Protein AF-F0X3G8-F1 (afdb_monomer_lite)

Secondary structure (DSSP, 8-state):
-HHHHHHHHHHHHHHHHHHHHHHHHHHHHHHTTGGGSS-S------HHHHHHHHHHHHHHHHHHHHHHHHHHHHHHHHHHHHHHHHHHHHHHHHHHHHHHHHHHHHHHHS-SS--SPPPPHHHHHHHHHHHHHHHHHHHHHHHHHHHHHHHHHHHHHHHHHHHHHHHHHHHHHHHHHHHHHHHHHHSS-----GGGGGTS-GGG--GGGHHHHHHHHHHHHHHHHHHHHHHHHHHHHHHHHHHHHHHHHHHHHHHHHHHHS----TTSHHHHHHHHHHHHHHHHHHHHHHHHHHHHHHHHHHHHHHHHHHHHHHHHHHHHHHHS------SS----THHHHHHHHHHHHHHHHHHHHTTS--------------

Radius of gyration: 43.49 Å; chains: 1; bounding box: 84×81×138 Å

Organism: Cryptosporidium parvum (NCBI:txid5807)

Sequence (374 aa):
MVYLFVLAIALLYTNTNYIINNRISTQLSLLTIQLSSSSSRHDSIVLSELTLEQSYRSCLDDLQILKQSLAASIEEFEACKAVEAELESSYHRKSSVCRLLEEDYNKYCKSHNFKPPALEKDLCRTLLERIKECLEQKRKLGGNLNKKTRECQELKKEINARTEMYNKLDKKCSKIEQQLFNERSQAGIHVVDSESIMDKPTSSLCSADIPLLLEVITKTEIKLEVCMEQLTELSERLAEKTNEMYEISEQITTALGGAISKKGLLGKKKSKSAEIKSLESALKLLEEQKMGLKKFQLAKENECRNLQTKLDQAKERLQIAELQSTTSEGRTGRRGYFSRFTGFVSRTYRRLTSRLTSRFTRNNSRRRRRESRF

Structure (mmCIF, N/CA/C/O backbone):
data_AF-F0X3G8-F1
#
_entry.id   AF-F0X3G8-F1
#
loop_
_atom_site.group_PDB
_atom_site.id
_atom_site.type_symbol
_atom_site.label_atom_id
_atom_site.label_alt_id
_atom_site.label_comp_id
_atom_site.label_asym_id
_atom_site.label_entity_id
_atom_site.label_seq_id
_atom_site.pdbx_PDB_ins_code
_atom_site.Cartn_x
_atom_site.Cartn_y
_atom_site.Cartn_z
_atom_site.occupancy
_atom_site.B_iso_or_equiv
_atom_site.auth_seq_id
_atom_site.auth_comp_id
_atom_site.auth_asym_id
_atom_site.auth_atom_id
_atom_site.pdbx_PDB_model_num
ATOM 1 N N . MET A 1 1 ? -6.427 45.972 35.925 1.00 49.28 1 MET A N 1
ATOM 2 C CA . MET A 1 1 ? -6.359 44.767 36.785 1.00 49.28 1 MET A CA 1
ATOM 3 C C . MET A 1 1 ? -7.011 43.545 36.139 1.00 49.28 1 MET A C 1
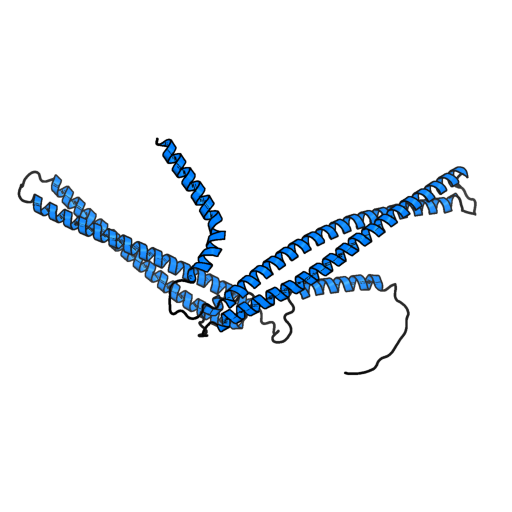ATOM 5 O O . MET A 1 1 ? -6.305 42.576 35.916 1.00 49.28 1 MET A O 1
ATOM 9 N N . VAL A 1 2 ? -8.292 43.584 35.747 1.00 51.62 2 VAL A N 1
ATOM 10 C CA . VAL A 1 2 ? -8.984 42.422 35.134 1.00 51.62 2 VAL A CA 1
ATOM 11 C C . VAL A 1 2 ? -8.376 41.997 33.785 1.00 51.62 2 VAL A C 1
ATOM 13 O O . VAL A 1 2 ? -8.145 40.815 33.558 1.00 51.62 2 VAL A O 1
ATOM 16 N N . TYR A 1 3 ? -8.000 42.953 32.930 1.00 45.34 3 TYR A N 1
ATOM 17 C CA . TYR A 1 3 ? -7.367 42.659 31.635 1.00 45.34 3 TYR A CA 1
ATOM 18 C C . TYR A 1 3 ? -5.980 42.001 31.743 1.00 45.34 3 TYR A C 1
ATOM 20 O O . TYR A 1 3 ? -5.620 41.210 30.879 1.00 45.34 3 TYR A O 1
ATOM 28 N N . LEU A 1 4 ? -5.229 42.254 32.821 1.00 49.22 4 LEU A N 1
ATOM 29 C CA . LEU A 1 4 ? -3.940 41.591 33.067 1.00 49.22 4 LEU A CA 1
ATOM 30 C C . LEU A 1 4 ? -4.127 40.126 33.484 1.00 49.22 4 LEU A C 1
ATOM 32 O O . LEU A 1 4 ? -3.339 39.274 33.089 1.00 49.22 4 LEU A O 1
ATOM 36 N N . PHE A 1 5 ? -5.204 39.820 34.214 1.00 47.47 5 PHE A N 1
ATOM 37 C CA . PHE A 1 5 ? -5.556 38.446 34.576 1.00 47.47 5 PHE A CA 1
ATOM 38 C C . PHE A 1 5 ? -6.013 37.629 33.366 1.00 47.47 5 PHE A C 1
ATOM 40 O O . PHE A 1 5 ? -5.601 36.484 33.215 1.00 47.47 5 PHE A O 1
ATOM 47 N N . VAL A 1 6 ? -6.797 38.221 32.461 1.00 55.25 6 VAL A N 1
ATOM 48 C CA . VAL A 1 6 ? -7.222 37.540 31.227 1.00 55.25 6 VAL A CA 1
ATOM 49 C C . VAL A 1 6 ? -6.028 37.283 30.302 1.00 55.25 6 VAL A C 1
ATOM 51 O O . VAL A 1 6 ? -5.920 36.195 29.741 1.00 55.25 6 VAL A O 1
ATOM 54 N N . LEU A 1 7 ? -5.086 38.229 30.205 1.00 56.03 7 LEU A N 1
ATOM 55 C CA . LEU A 1 7 ? -3.863 38.041 29.421 1.00 56.03 7 LEU A CA 1
ATOM 56 C C . LEU A 1 7 ? -2.953 36.955 30.022 1.00 56.03 7 LEU A C 1
ATOM 58 O O . LEU A 1 7 ? -2.399 36.146 29.283 1.00 56.03 7 LEU A O 1
ATOM 62 N N . ALA A 1 8 ? -2.840 36.889 31.353 1.00 49.75 8 ALA A N 1
ATOM 63 C CA . ALA A 1 8 ? -2.085 35.845 32.046 1.00 49.75 8 ALA A CA 1
ATOM 64 C C . ALA A 1 8 ? -2.717 34.455 31.862 1.00 49.75 8 ALA A C 1
ATOM 66 O O . ALA A 1 8 ? -2.001 33.485 31.629 1.00 49.75 8 ALA A O 1
ATOM 67 N N . ILE A 1 9 ? -4.050 34.359 31.893 1.00 59.34 9 ILE A N 1
ATOM 68 C CA . ILE A 1 9 ? -4.781 33.107 31.650 1.00 59.34 9 ILE A CA 1
ATOM 69 C C . ILE A 1 9 ? -4.644 32.674 30.183 1.00 59.34 9 ILE A C 1
ATOM 71 O O . ILE A 1 9 ? -4.410 31.497 29.924 1.00 59.34 9 ILE A O 1
ATOM 75 N N . ALA A 1 10 ? -4.706 33.603 29.224 1.00 54.41 10 ALA A N 1
ATOM 76 C CA . ALA A 1 10 ? -4.500 33.308 27.804 1.00 54.41 10 ALA A CA 1
ATOM 77 C C . ALA A 1 10 ? -3.046 32.894 27.489 1.00 54.41 10 ALA A C 1
ATOM 79 O O . ALA A 1 10 ? -2.819 31.968 26.707 1.00 54.41 10 ALA A O 1
ATOM 80 N N . LEU A 1 11 ? -2.054 33.518 28.133 1.00 48.97 11 LEU A N 1
ATOM 81 C CA . LEU A 1 11 ? -0.642 33.125 28.030 1.00 48.97 11 LEU A CA 1
ATOM 82 C C . LEU A 1 11 ? -0.356 31.784 28.720 1.00 48.97 11 LEU A C 1
ATOM 84 O O . LEU A 1 11 ? 0.482 31.025 28.238 1.00 48.97 11 LEU A O 1
ATOM 88 N N . LEU A 1 12 ? -1.073 31.455 29.799 1.00 50.25 12 LEU A N 1
ATOM 89 C CA . LEU A 1 12 ? -1.026 30.134 30.430 1.00 50.25 12 LEU A CA 1
ATOM 90 C C . LEU A 1 12 ? -1.674 29.066 29.544 1.00 50.25 12 LEU A C 1
ATOM 92 O O . LEU A 1 12 ? -1.094 27.998 29.409 1.00 50.25 12 LEU A O 1
ATOM 96 N N . TYR A 1 13 ? -2.804 29.354 28.889 1.00 50.22 13 TYR A N 1
ATOM 97 C CA . TYR A 1 13 ? -3.494 28.401 28.006 1.00 50.22 13 TYR A CA 1
ATOM 98 C C . TYR A 1 13 ? -2.750 28.140 26.689 1.00 50.22 13 TYR A C 1
ATOM 100 O O . TYR A 1 13 ? -2.755 27.026 26.166 1.00 50.22 13 TYR A O 1
ATOM 108 N N . THR A 1 14 ? -2.083 29.158 26.143 1.00 53.22 14 THR A N 1
ATOM 109 C CA . THR A 1 14 ? -1.260 28.998 24.936 1.00 53.22 14 THR A CA 1
ATOM 110 C C . THR A 1 14 ? 0.064 28.302 25.250 1.00 53.22 14 THR A C 1
ATOM 112 O O . THR A 1 14 ? 0.473 27.437 24.478 1.00 53.22 14 THR A O 1
ATOM 115 N N . ASN A 1 15 ? 0.677 28.555 26.416 1.00 44.97 15 ASN A N 1
ATOM 116 C CA . ASN A 1 15 ? 1.828 27.772 26.875 1.00 44.97 15 ASN A CA 1
ATOM 117 C C . ASN A 1 15 ? 1.461 26.338 27.253 1.00 44.97 15 ASN A C 1
ATOM 119 O O . ASN A 1 15 ? 2.229 25.442 26.932 1.00 44.97 15 ASN A O 1
ATOM 123 N N . THR A 1 16 ? 0.316 26.068 27.886 1.00 51.31 16 THR A N 1
ATOM 124 C CA . THR A 1 16 ? -0.075 24.683 28.182 1.00 51.31 16 THR A CA 1
ATOM 125 C C . THR A 1 16 ? -0.391 23.916 26.908 1.00 51.31 16 THR A C 1
ATOM 127 O O . THR A 1 16 ? 0.081 22.797 26.792 1.00 51.31 16 THR A O 1
ATOM 130 N N . ASN A 1 17 ? -1.046 24.501 25.901 1.00 45.12 17 ASN A N 1
ATOM 131 C CA . ASN A 1 17 ? -1.233 23.817 24.613 1.00 45.12 17 ASN A CA 1
ATOM 132 C C . ASN A 1 17 ? 0.074 23.642 23.819 1.00 45.12 17 ASN A C 1
ATOM 134 O O . ASN A 1 17 ? 0.256 22.608 23.179 1.00 45.12 17 ASN A O 1
ATOM 138 N N . TYR A 1 18 ? 1.014 24.592 23.891 1.00 44.28 18 TYR A N 1
ATOM 139 C CA . TYR A 1 18 ? 2.332 24.456 23.257 1.00 44.28 18 TYR A CA 1
ATOM 140 C C . TYR A 1 18 ? 3.221 23.426 23.980 1.00 44.28 18 TYR A C 1
ATOM 142 O O . TYR A 1 18 ? 3.906 22.629 23.340 1.00 44.28 18 TYR A O 1
ATOM 150 N N . ILE A 1 19 ? 3.162 23.381 25.315 1.00 44.44 19 ILE A N 1
ATOM 151 C CA . ILE A 1 19 ? 3.895 22.424 26.152 1.00 44.44 19 ILE A CA 1
ATOM 152 C C . ILE A 1 19 ? 3.253 21.033 26.089 1.00 44.44 19 ILE A C 1
ATOM 154 O O . ILE A 1 19 ? 3.995 20.065 26.045 1.00 44.44 19 ILE A O 1
ATOM 158 N N . ILE A 1 20 ? 1.925 20.895 26.030 1.00 45.94 20 ILE A N 1
ATOM 159 C CA . ILE A 1 20 ? 1.230 19.598 25.922 1.00 45.94 20 ILE A CA 1
ATOM 160 C C . ILE A 1 20 ? 1.458 18.979 24.534 1.00 45.94 20 ILE A C 1
ATOM 162 O O . ILE A 1 20 ? 1.808 17.804 24.460 1.00 45.94 20 ILE A O 1
ATOM 166 N N . ASN A 1 21 ? 1.389 19.758 23.446 1.00 42.00 21 ASN A N 1
ATOM 167 C CA . ASN A 1 21 ? 1.622 19.220 22.098 1.00 42.00 21 ASN A CA 1
ATOM 168 C C . ASN A 1 21 ? 3.094 18.868 21.813 1.00 42.00 21 ASN A C 1
ATOM 170 O O . ASN A 1 21 ? 3.342 17.912 21.083 1.00 42.00 21 ASN A O 1
ATOM 174 N N . ASN A 1 22 ? 4.071 19.559 22.420 1.00 41.22 22 ASN A N 1
ATOM 175 C CA . ASN A 1 22 ? 5.496 19.205 22.285 1.00 41.22 22 ASN A CA 1
ATOM 176 C C . ASN A 1 22 ? 6.035 18.282 23.399 1.00 41.22 22 ASN A C 1
ATOM 178 O O . ASN A 1 22 ? 7.089 17.669 23.215 1.00 41.22 22 ASN A O 1
ATOM 182 N N . ARG A 1 23 ? 5.346 18.122 24.543 1.00 37.25 23 ARG A N 1
ATOM 183 C CA . ARG A 1 23 ? 5.729 17.125 25.565 1.00 37.25 23 ARG A CA 1
ATOM 184 C C . ARG A 1 23 ? 5.261 15.721 25.253 1.00 37.25 23 ARG A C 1
ATOM 186 O O . ARG A 1 23 ? 5.888 14.806 25.764 1.00 37.25 23 ARG A O 1
ATOM 193 N N . ILE A 1 24 ? 4.250 15.498 24.417 1.00 42.12 24 ILE A N 1
ATOM 194 C CA . ILE A 1 24 ? 3.861 14.118 24.082 1.00 42.12 24 ILE A CA 1
ATOM 195 C C . ILE A 1 24 ? 5.022 13.371 23.394 1.00 42.12 24 ILE A C 1
ATOM 197 O O . ILE A 1 24 ? 5.215 12.191 23.666 1.00 42.12 24 ILE A O 1
ATOM 201 N N . SER A 1 25 ? 5.891 14.050 22.631 1.00 40.38 25 SER A N 1
ATOM 202 C CA . SER A 1 25 ? 7.077 13.407 22.033 1.00 40.38 25 SER A CA 1
ATOM 203 C C . SER A 1 25 ? 8.251 13.208 23.006 1.00 40.38 25 SER A C 1
ATOM 205 O O . SER A 1 25 ? 9.035 12.280 22.827 1.00 40.38 25 SER A O 1
ATOM 207 N N . THR A 1 26 ? 8.370 14.026 24.060 1.00 38.28 26 THR A N 1
ATOM 208 C CA . THR A 1 26 ? 9.503 13.990 25.014 1.00 38.28 26 THR A CA 1
ATOM 209 C C . THR A 1 26 ? 9.160 13.390 26.385 1.00 38.28 26 THR A C 1
ATOM 211 O O . THR A 1 26 ? 10.053 13.011 27.136 1.00 38.28 26 THR A O 1
ATOM 214 N N . GLN A 1 27 ? 7.879 13.237 26.728 1.00 38.38 27 GLN A N 1
ATOM 215 C CA . GLN A 1 27 ? 7.425 12.458 27.884 1.00 38.38 27 GLN A CA 1
ATOM 216 C C . GLN A 1 27 ? 7.253 10.980 27.546 1.00 38.38 27 GLN A C 1
ATOM 218 O O . GLN A 1 27 ? 7.448 10.167 28.440 1.00 38.38 27 GLN A O 1
ATOM 223 N N . LEU A 1 28 ? 7.003 10.604 26.286 1.00 40.50 28 LEU A N 1
ATOM 224 C CA . LEU A 1 28 ? 7.095 9.199 25.867 1.00 40.50 28 LEU A CA 1
ATOM 225 C C . LEU A 1 28 ? 8.518 8.647 26.067 1.00 40.50 28 LEU A C 1
ATOM 227 O O . LEU A 1 28 ? 8.675 7.493 26.447 1.00 40.50 28 LEU A O 1
ATOM 231 N N . SER A 1 29 ? 9.561 9.474 25.941 1.00 38.91 29 SER A N 1
ATOM 232 C CA . SER A 1 29 ? 10.938 9.058 26.242 1.00 38.91 29 SER A CA 1
ATOM 233 C C . SER A 1 29 ? 11.287 9.052 27.740 1.00 38.91 29 SER A C 1
ATOM 235 O O . SER A 1 29 ? 12.165 8.293 28.140 1.00 38.91 29 SER A O 1
ATOM 237 N N . LEU A 1 30 ? 10.587 9.812 28.595 1.00 34.84 30 LEU A N 1
ATOM 238 C CA . LEU A 1 30 ? 10.850 9.862 30.047 1.00 34.84 30 LEU A CA 1
ATOM 239 C C . LEU A 1 30 ? 9.955 8.936 30.892 1.00 34.84 30 LEU A C 1
ATOM 241 O O . LEU A 1 30 ? 10.433 8.383 31.883 1.00 34.84 30 LEU A O 1
ATOM 245 N N . LEU A 1 31 ? 8.706 8.677 30.484 1.00 36.50 31 LEU A N 1
ATOM 246 C CA . LEU A 1 31 ? 7.843 7.657 31.109 1.00 36.50 31 LEU A CA 1
ATOM 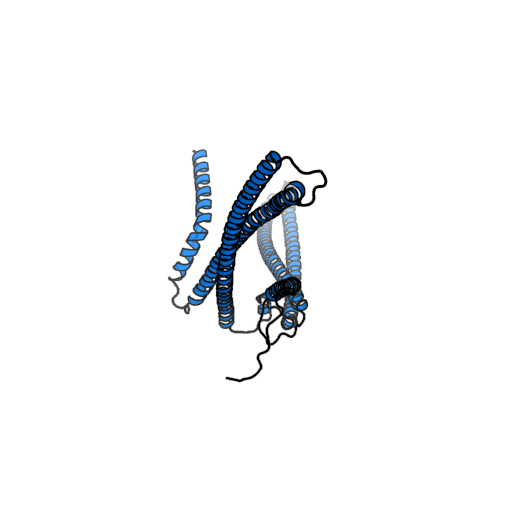247 C C . LEU A 1 31 ? 8.371 6.232 30.887 1.00 36.50 31 LEU A C 1
ATOM 249 O O . LEU A 1 31 ? 8.067 5.343 31.675 1.00 36.50 31 LEU A O 1
ATOM 253 N N . THR A 1 32 ? 9.233 6.036 29.887 1.00 42.59 32 THR A N 1
ATOM 254 C CA . THR A 1 32 ? 9.925 4.759 29.657 1.00 42.59 32 THR A CA 1
ATOM 255 C C . THR A 1 32 ? 11.111 4.546 30.619 1.00 42.59 32 THR A C 1
ATOM 257 O O . THR A 1 32 ? 11.580 3.424 30.763 1.00 42.59 32 THR A O 1
ATOM 260 N N . ILE A 1 33 ? 11.582 5.580 31.335 1.00 37.28 33 ILE A N 1
ATOM 261 C CA . ILE A 1 33 ? 12.740 5.476 32.251 1.00 37.28 33 ILE A CA 1
ATOM 262 C C . ILE A 1 33 ? 12.312 5.389 33.732 1.00 37.28 33 ILE A C 1
ATOM 264 O O . ILE A 1 33 ? 13.008 4.771 34.541 1.00 37.28 33 ILE A O 1
ATOM 268 N N . GLN A 1 34 ? 11.146 5.925 34.117 1.00 34.22 34 GLN A N 1
ATOM 269 C CA . GLN A 1 34 ? 10.707 5.949 35.527 1.00 34.22 34 GLN A CA 1
ATOM 270 C C . GLN A 1 34 ? 10.000 4.681 36.042 1.00 34.22 34 GLN A C 1
ATOM 272 O O . GLN A 1 34 ? 9.738 4.588 37.238 1.00 34.22 34 GLN A O 1
ATOM 277 N N . LEU A 1 35 ? 9.792 3.655 35.210 1.00 37.00 35 LEU A N 1
ATOM 278 C CA . LEU A 1 35 ? 9.372 2.324 35.688 1.00 37.00 35 LEU A CA 1
ATOM 279 C C . LEU A 1 35 ? 10.491 1.556 36.428 1.00 37.00 35 LEU A C 1
ATOM 281 O O . LEU A 1 35 ? 10.266 0.458 36.926 1.00 37.00 35 LEU A O 1
ATOM 285 N N . SER A 1 36 ? 11.682 2.149 36.563 1.00 33.09 36 SER A N 1
ATOM 286 C CA . SER A 1 36 ? 12.860 1.523 37.180 1.00 33.09 36 SER A CA 1
ATOM 287 C C . SER A 1 36 ? 12.960 1.670 38.705 1.00 33.09 36 SER A C 1
ATOM 289 O O . SER A 1 36 ? 13.910 1.162 39.295 1.00 33.09 36 SER A O 1
ATOM 291 N N . SER A 1 37 ? 12.051 2.378 39.380 1.00 34.94 37 SER A N 1
ATOM 292 C CA . SER A 1 37 ? 12.220 2.647 40.816 1.00 34.94 37 SER A CA 1
ATOM 293 C C . SER A 1 37 ? 10.909 2.613 41.589 1.00 34.94 37 SER A C 1
ATOM 295 O O . SER A 1 37 ? 10.383 3.660 41.956 1.00 34.94 37 SER A O 1
ATOM 297 N N . SER A 1 38 ? 10.378 1.411 41.825 1.00 34.75 38 SER A N 1
ATOM 298 C CA . SER A 1 38 ? 9.766 0.972 43.099 1.00 34.75 38 SER A CA 1
ATOM 299 C C . SER A 1 38 ? 8.814 -0.211 42.891 1.00 34.75 38 SER A C 1
ATOM 301 O O . SER A 1 38 ? 7.601 -0.067 42.899 1.00 34.75 38 SER A O 1
ATOM 303 N N . SER A 1 39 ? 9.362 -1.415 42.749 1.00 31.83 39 SER A N 1
ATOM 304 C CA . SER A 1 39 ? 8.716 -2.619 43.282 1.00 31.83 39 SER A CA 1
ATOM 305 C C . SER A 1 39 ? 9.740 -3.743 43.288 1.00 31.83 39 SER A C 1
ATOM 307 O O . SER A 1 39 ? 10.125 -4.279 42.249 1.00 31.83 39 SER A O 1
ATOM 309 N N . SER A 1 40 ? 10.246 -4.061 44.474 1.00 41.78 40 SER A N 1
ATOM 310 C CA . SER A 1 40 ? 10.935 -5.318 44.707 1.00 41.78 40 SER A CA 1
ATOM 311 C C . SER A 1 40 ? 9.910 -6.435 44.509 1.00 41.78 40 SER A C 1
ATOM 313 O O . SER A 1 40 ? 8.943 -6.514 45.260 1.00 41.78 40 SER A O 1
ATOM 315 N N . ARG A 1 41 ? 10.160 -7.304 43.519 1.00 40.19 41 ARG A N 1
ATOM 316 C CA . ARG A 1 41 ? 9.307 -8.411 43.030 1.00 40.19 41 ARG A CA 1
ATOM 317 C C . ARG A 1 41 ? 8.412 -8.051 41.841 1.00 40.19 41 ARG A C 1
ATOM 319 O O . ARG A 1 41 ? 7.195 -8.122 41.924 1.00 40.19 41 ARG A O 1
ATOM 326 N N . HIS A 1 42 ? 9.035 -7.791 40.699 1.00 36.31 42 HIS A N 1
ATOM 327 C CA . HIS A 1 42 ? 8.492 -8.262 39.430 1.00 36.31 42 HIS A CA 1
ATOM 328 C C . HIS A 1 42 ? 9.620 -8.915 38.642 1.00 36.31 42 HIS A C 1
ATOM 330 O O . HIS A 1 42 ? 10.715 -8.358 38.540 1.00 36.31 42 HIS A O 1
ATOM 336 N N . ASP A 1 43 ? 9.349 -10.125 38.158 1.00 33.78 43 ASP A N 1
ATOM 337 C CA . ASP A 1 43 ? 10.165 -10.811 37.170 1.00 33.78 43 ASP A CA 1
ATOM 338 C C . ASP A 1 43 ? 10.485 -9.857 36.019 1.00 33.78 43 ASP A C 1
ATOM 340 O O . ASP A 1 43 ? 9.669 -9.013 35.643 1.00 33.78 43 ASP A O 1
ATOM 344 N N . SER A 1 44 ? 11.709 -9.967 35.513 1.00 33.78 44 SER A N 1
ATOM 345 C CA . SER A 1 44 ? 12.258 -9.188 34.409 1.00 33.78 44 SER A CA 1
ATOM 346 C C . SER A 1 44 ? 11.202 -8.843 33.355 1.00 33.78 44 SER A C 1
ATOM 348 O O . SER A 1 44 ? 10.771 -9.715 32.601 1.00 33.78 44 SER A O 1
ATOM 350 N N . ILE A 1 45 ? 10.826 -7.565 33.258 1.00 40.62 45 ILE A N 1
ATOM 351 C CA . ILE A 1 45 ? 10.189 -7.046 32.048 1.00 40.62 45 ILE A CA 1
ATOM 352 C C . ILE A 1 45 ? 11.173 -7.345 30.914 1.00 40.62 45 ILE A C 1
ATOM 354 O O . ILE A 1 45 ? 12.314 -6.876 30.932 1.00 40.62 45 ILE A O 1
ATOM 358 N N . VAL A 1 46 ? 10.760 -8.201 29.984 1.00 44.84 46 VAL A N 1
ATOM 359 C CA . VAL A 1 46 ? 11.582 -8.709 28.885 1.00 44.84 46 VAL A CA 1
ATOM 360 C C . VAL A 1 46 ? 11.877 -7.551 27.924 1.00 44.84 46 VAL A C 1
ATOM 362 O O . VAL A 1 46 ? 11.151 -7.280 26.975 1.00 44.84 46 VAL A O 1
ATOM 365 N N . LEU A 1 47 ? 12.964 -6.823 28.193 1.00 42.94 47 LEU A N 1
ATOM 366 C CA . LEU A 1 47 ? 13.445 -5.688 27.393 1.00 42.94 47 LEU A CA 1
ATOM 367 C C . LEU A 1 47 ? 13.756 -6.069 25.933 1.00 42.94 47 LEU A C 1
ATOM 369 O O . LEU A 1 47 ? 13.848 -5.183 25.086 1.00 42.94 47 LEU A O 1
ATOM 373 N N . SER A 1 48 ? 13.906 -7.360 25.612 1.00 48.53 48 SER A N 1
ATOM 374 C CA . SER A 1 48 ? 14.185 -7.812 24.246 1.00 48.53 48 SER A CA 1
ATOM 375 C C . SER A 1 48 ? 13.011 -7.577 23.289 1.00 48.53 48 SER A C 1
ATOM 377 O O . SER A 1 48 ? 13.254 -7.172 22.153 1.00 48.53 48 SER A O 1
ATOM 379 N N . GLU A 1 49 ? 11.757 -7.699 23.735 1.00 51.38 49 GLU A N 1
ATOM 380 C CA . GLU A 1 49 ? 10.577 -7.487 22.874 1.00 51.38 49 GLU A CA 1
ATOM 381 C C . GLU A 1 49 ? 10.456 -6.017 22.425 1.00 51.38 49 GLU A C 1
ATOM 383 O O . GLU A 1 49 ? 10.220 -5.725 21.250 1.00 51.38 49 GLU A O 1
ATOM 388 N N . LEU A 1 50 ? 10.752 -5.073 23.329 1.00 52.38 50 LEU A N 1
ATOM 389 C CA . LEU A 1 50 ? 10.805 -3.634 23.033 1.00 52.38 50 LEU A CA 1
ATOM 390 C C . LEU A 1 50 ? 11.874 -3.293 21.984 1.00 52.38 50 LEU A C 1
ATOM 392 O O . LEU A 1 50 ? 11.651 -2.430 21.132 1.00 52.38 50 LEU A O 1
ATOM 396 N N . THR A 1 51 ? 13.022 -3.979 22.004 1.00 70.31 51 THR A N 1
ATOM 397 C CA . THR A 1 51 ? 14.080 -3.759 21.002 1.00 70.31 51 THR A CA 1
ATOM 398 C C . THR A 1 51 ? 13.703 -4.300 19.624 1.00 70.31 51 THR A C 1
ATOM 400 O O . THR A 1 51 ? 14.036 -3.684 18.607 1.00 70.31 51 THR A O 1
ATOM 403 N N . LEU A 1 52 ? 12.956 -5.407 19.564 1.00 73.38 52 LEU A N 1
ATOM 404 C CA . LEU A 1 52 ? 12.542 -6.021 18.306 1.00 73.38 52 LEU A CA 1
ATOM 405 C C . LEU A 1 52 ? 11.432 -5.206 17.627 1.00 73.38 52 LEU A C 1
ATOM 407 O O . LEU A 1 52 ? 11.511 -4.945 16.425 1.00 73.38 52 LEU A O 1
ATOM 411 N N . GLU A 1 53 ? 10.466 -4.690 18.392 1.00 74.94 53 GLU A N 1
ATOM 412 C CA . GLU A 1 53 ? 9.438 -3.771 17.883 1.00 74.94 53 GLU A CA 1
ATOM 413 C C . GLU A 1 53 ? 10.028 -2.454 17.368 1.00 74.94 53 GLU A C 1
ATOM 415 O O . GLU A 1 53 ? 9.641 -1.970 16.301 1.00 74.94 53 GLU A O 1
ATOM 420 N N . GLN A 1 54 ? 11.000 -1.885 18.087 1.00 76.88 54 GLN A N 1
ATOM 421 C CA . GLN A 1 54 ? 11.736 -0.705 17.625 1.00 76.88 54 GLN A CA 1
ATOM 422 C C . GLN A 1 54 ? 12.511 -0.994 16.334 1.00 76.88 54 GLN A C 1
ATOM 424 O O . GLN A 1 54 ? 12.486 -0.182 15.407 1.00 76.88 54 GLN A O 1
ATOM 429 N N . SER A 1 55 ? 13.141 -2.169 16.231 1.00 78.88 55 SER A N 1
ATOM 430 C CA . SER A 1 55 ? 13.846 -2.583 15.014 1.00 78.88 55 SER A CA 1
ATOM 431 C C . SER A 1 55 ? 12.903 -2.749 13.817 1.00 78.88 55 SER A C 1
ATOM 433 O O . SER A 1 55 ? 13.265 -2.388 12.696 1.00 78.88 55 SER A O 1
ATOM 435 N N . TYR A 1 56 ? 11.675 -3.226 14.048 1.00 84.94 56 TYR A N 1
ATOM 436 C CA . TYR A 1 56 ? 10.655 -3.340 13.011 1.00 84.94 56 TYR A CA 1
ATOM 437 C C . TYR A 1 56 ? 10.194 -1.966 12.523 1.00 84.94 56 TYR A C 1
ATOM 439 O O . TYR A 1 56 ? 10.173 -1.731 11.317 1.00 84.94 56 TYR A O 1
ATOM 447 N N . ARG A 1 57 ? 9.909 -1.034 13.443 1.00 78.50 57 ARG A N 1
ATOM 448 C CA . ARG A 1 57 ? 9.535 0.349 13.095 1.00 78.50 57 ARG A CA 1
ATOM 449 C C . ARG A 1 57 ? 10.624 1.043 12.278 1.00 78.50 57 ARG A C 1
ATOM 451 O O . ARG A 1 57 ? 10.334 1.534 11.195 1.00 78.50 57 ARG A O 1
ATOM 458 N N . SER A 1 58 ? 11.879 0.972 12.725 1.00 83.12 58 SER A N 1
ATOM 459 C CA . SER A 1 58 ? 13.015 1.525 11.976 1.00 83.12 58 SER A CA 1
ATOM 460 C C . SER A 1 58 ? 13.164 0.889 10.590 1.00 83.12 58 SER A C 1
ATOM 462 O O . SER A 1 58 ? 13.480 1.582 9.630 1.00 83.12 58 SER A O 1
ATOM 464 N N . CYS A 1 59 ? 12.905 -0.416 10.462 1.00 86.31 59 CYS A N 1
ATOM 465 C CA . CYS A 1 59 ? 12.942 -1.097 9.170 1.00 86.31 59 CYS A CA 1
ATOM 466 C C . CYS A 1 59 ? 11.845 -0.589 8.222 1.00 86.31 59 CYS A C 1
ATOM 468 O O . CYS A 1 59 ? 12.100 -0.400 7.034 1.00 86.31 59 CYS A O 1
ATOM 470 N N . LEU A 1 60 ? 10.633 -0.347 8.733 1.00 84.81 60 LEU A N 1
ATOM 471 C CA . LEU A 1 60 ? 9.537 0.225 7.947 1.00 84.81 60 LEU A CA 1
ATOM 472 C C . LEU A 1 60 ? 9.834 1.663 7.505 1.00 84.81 60 LEU A C 1
ATOM 474 O O . LEU A 1 60 ? 9.532 2.012 6.363 1.00 84.81 60 LEU A O 1
ATOM 478 N N . ASP A 1 61 ? 10.464 2.466 8.364 1.00 85.31 61 ASP A N 1
ATOM 479 C CA . ASP A 1 61 ? 10.883 3.829 8.027 1.00 85.31 61 ASP A CA 1
ATOM 480 C C . ASP A 1 61 ? 11.924 3.825 6.897 1.00 85.31 61 ASP A C 1
ATOM 482 O O . ASP A 1 61 ? 11.751 4.511 5.886 1.00 85.31 61 ASP A O 1
ATOM 486 N N . ASP A 1 62 ? 12.953 2.977 7.002 1.00 83.69 62 ASP A N 1
ATOM 487 C CA . ASP A 1 62 ? 13.956 2.796 5.945 1.00 83.69 62 ASP A CA 1
ATOM 488 C C . ASP A 1 62 ? 13.309 2.347 4.625 1.00 83.69 62 ASP A C 1
ATOM 490 O O . ASP A 1 62 ? 13.649 2.842 3.547 1.00 83.69 62 ASP A O 1
ATOM 494 N N . LEU A 1 63 ? 12.345 1.425 4.693 1.00 86.88 63 LEU A N 1
ATOM 495 C CA . LEU A 1 63 ? 11.615 0.920 3.531 1.00 86.88 63 LEU A CA 1
ATOM 496 C C . LEU A 1 63 ? 10.791 2.022 2.861 1.00 86.88 63 LEU A C 1
ATOM 498 O O . LEU A 1 63 ? 10.758 2.113 1.631 1.00 86.88 63 LEU A O 1
ATOM 502 N N . GLN A 1 64 ? 10.167 2.886 3.659 1.00 85.50 64 GLN A N 1
ATOM 503 C CA . GLN A 1 64 ? 9.389 4.018 3.174 1.00 85.50 64 GLN A CA 1
ATOM 504 C C . GLN A 1 64 ? 10.276 5.079 2.507 1.00 85.50 64 GLN A C 1
ATOM 506 O O . GLN A 1 64 ? 9.935 5.560 1.423 1.00 85.50 64 GLN A O 1
ATOM 511 N N . ILE A 1 65 ? 11.435 5.400 3.090 1.00 87.06 65 ILE A N 1
ATOM 512 C CA . ILE A 1 65 ? 12.422 6.311 2.484 1.00 87.06 65 ILE A CA 1
ATOM 513 C C . ILE A 1 65 ? 12.891 5.755 1.136 1.00 87.06 65 ILE A C 1
ATOM 515 O O . ILE A 1 65 ? 12.926 6.462 0.126 1.00 87.06 65 ILE A O 1
ATOM 519 N N . LEU A 1 66 ? 13.207 4.461 1.090 1.00 88.38 66 LEU A N 1
ATOM 520 C CA . LEU A 1 66 ? 13.703 3.807 -0.117 1.00 88.38 66 LEU A CA 1
ATOM 521 C C . LEU A 1 66 ? 12.618 3.725 -1.203 1.00 88.38 66 LEU A C 1
ATOM 523 O O . LEU A 1 66 ? 12.919 3.880 -2.387 1.00 88.38 66 LEU A O 1
ATOM 527 N N . LYS A 1 67 ? 11.346 3.580 -0.811 1.00 86.19 67 LYS A N 1
ATOM 528 C CA . LYS A 1 67 ? 10.186 3.668 -1.710 1.00 86.19 67 LYS A CA 1
ATOM 529 C C . LYS A 1 67 ? 10.050 5.054 -2.342 1.00 86.19 67 LYS A C 1
ATOM 531 O O . LYS A 1 67 ? 9.876 5.144 -3.555 1.00 86.19 67 LYS A O 1
ATOM 536 N N . GLN A 1 68 ? 10.146 6.119 -1.545 1.00 88.31 68 GLN A N 1
ATOM 537 C CA . GLN A 1 68 ? 10.090 7.500 -2.043 1.00 88.31 68 GLN A CA 1
ATOM 538 C C . GLN A 1 68 ? 11.262 7.798 -2.986 1.00 88.31 68 GLN A C 1
ATOM 540 O O . GLN A 1 68 ? 11.072 8.326 -4.079 1.00 88.31 68 GLN A O 1
ATOM 545 N N . SER A 1 69 ? 12.467 7.381 -2.600 1.00 88.88 69 SER A N 1
ATOM 546 C CA . SER A 1 69 ? 13.679 7.521 -3.407 1.00 88.88 69 SER A CA 1
ATOM 547 C C . SER A 1 69 ? 13.601 6.763 -4.741 1.00 88.88 69 SER A C 1
ATOM 549 O O . SER A 1 69 ? 14.081 7.254 -5.763 1.00 88.88 69 SER A O 1
ATOM 551 N N . LEU A 1 70 ? 12.996 5.570 -4.757 1.00 90.19 70 LEU A N 1
ATOM 552 C CA . LEU A 1 70 ? 12.772 4.796 -5.980 1.00 90.19 70 LEU A CA 1
ATOM 553 C C . LEU A 1 70 ? 11.736 5.466 -6.892 1.00 90.19 70 LEU A C 1
ATOM 555 O O . LEU A 1 70 ? 11.949 5.508 -8.101 1.00 90.19 70 LEU A O 1
ATOM 559 N N . ALA A 1 71 ? 10.652 6.002 -6.323 1.00 88.88 71 ALA A N 1
ATOM 560 C CA . ALA A 1 71 ? 9.628 6.724 -7.077 1.00 88.88 71 ALA A CA 1
ATOM 561 C C . ALA A 1 71 ? 10.214 7.953 -7.791 1.00 88.88 71 ALA A C 1
ATOM 563 O O . ALA A 1 71 ? 10.041 8.082 -8.999 1.00 88.88 71 ALA A O 1
ATOM 564 N N . ALA A 1 72 ? 11.003 8.770 -7.086 1.00 89.19 72 ALA A N 1
ATOM 565 C CA . ALA A 1 72 ? 11.669 9.934 -7.675 1.00 89.19 72 ALA A CA 1
ATOM 566 C C . ALA A 1 72 ? 12.583 9.555 -8.858 1.00 89.19 72 ALA A C 1
ATOM 568 O O . ALA A 1 72 ? 12.524 10.171 -9.918 1.00 89.19 72 ALA A O 1
ATOM 569 N N . SER A 1 73 ? 13.382 8.488 -8.731 1.00 89.44 73 SER A N 1
ATOM 570 C CA . SER A 1 73 ? 14.231 8.032 -9.843 1.00 89.44 73 SER A CA 1
ATOM 571 C C . SER A 1 73 ? 13.442 7.482 -11.032 1.00 89.44 73 SER A C 1
ATOM 573 O O . SER A 1 73 ? 13.905 7.587 -12.167 1.00 89.44 73 SER A O 1
ATOM 575 N N . ILE A 1 74 ? 12.269 6.886 -10.800 1.00 90.75 74 ILE A N 1
ATOM 576 C CA . ILE A 1 74 ? 11.379 6.454 -11.885 1.00 90.75 74 ILE A CA 1
ATOM 577 C C . ILE A 1 74 ? 10.846 7.676 -12.640 1.00 90.75 74 ILE A C 1
ATOM 579 O O . ILE A 1 74 ? 10.912 7.682 -13.868 1.00 90.75 74 ILE A O 1
ATOM 583 N N . GLU A 1 75 ? 10.405 8.718 -11.935 1.00 93.12 75 GLU A N 1
ATOM 584 C CA . GLU A 1 75 ? 9.946 9.973 -12.549 1.00 93.12 75 GLU A CA 1
ATOM 585 C C . GLU A 1 75 ? 11.054 10.639 -13.386 1.00 93.12 75 GLU A C 1
ATOM 587 O O . GLU A 1 75 ? 10.828 11.021 -14.537 1.00 93.12 75 GLU A O 1
ATOM 592 N N . GLU A 1 76 ? 12.286 10.703 -12.867 1.00 91.81 76 GLU A N 1
ATOM 593 C CA . GLU A 1 76 ? 13.449 11.216 -13.608 1.00 91.81 76 GLU A CA 1
ATOM 594 C C . GLU A 1 76 ? 13.740 10.402 -14.880 1.00 91.81 76 GLU A C 1
ATOM 596 O O . GLU A 1 76 ? 14.045 10.959 -15.941 1.00 91.81 76 GLU A O 1
ATOM 601 N N . PHE A 1 77 ? 13.626 9.074 -14.807 1.00 94.75 77 PHE A N 1
ATOM 602 C CA . PHE A 1 77 ? 13.809 8.201 -15.964 1.00 94.75 77 PHE A CA 1
ATOM 603 C C . PHE A 1 77 ? 12.702 8.376 -17.010 1.00 94.75 77 PHE A C 1
ATOM 605 O O . PHE A 1 77 ? 12.997 8.375 -18.209 1.00 94.75 77 PHE A O 1
ATOM 612 N N . GLU A 1 78 ? 11.449 8.549 -16.589 1.00 93.56 78 GLU A N 1
ATOM 613 C CA . GLU A 1 78 ? 10.326 8.825 -17.489 1.00 93.56 78 GLU A CA 1
ATOM 614 C C . GLU A 1 78 ? 10.506 10.163 -18.214 1.00 93.56 78 GLU A C 1
ATOM 616 O O . GLU A 1 78 ? 10.371 10.219 -19.440 1.00 93.56 78 GLU A O 1
ATOM 621 N N . ALA A 1 79 ? 10.925 11.209 -17.497 1.00 94.06 79 ALA A N 1
ATOM 622 C CA . ALA A 1 79 ? 11.270 12.496 -18.097 1.00 94.06 79 ALA A CA 1
ATOM 623 C C . ALA A 1 79 ? 12.431 12.365 -19.101 1.00 94.06 79 ALA A C 1
ATOM 625 O O . ALA A 1 79 ? 12.359 12.886 -20.217 1.00 94.06 79 ALA A O 1
ATOM 626 N N . CYS A 1 80 ? 13.480 11.609 -18.756 1.00 94.62 80 CYS A N 1
ATOM 627 C CA . CYS A 1 80 ? 14.591 11.327 -19.669 1.00 94.62 80 CYS A CA 1
ATOM 628 C C . CYS A 1 80 ? 14.109 10.627 -20.950 1.00 94.62 80 CYS A C 1
ATOM 630 O O . CYS A 1 80 ? 14.490 11.009 -22.060 1.00 94.62 80 CYS A O 1
ATOM 632 N N . LYS A 1 81 ? 13.229 9.628 -20.807 1.00 94.19 81 LYS A N 1
ATOM 633 C CA . LYS A 1 81 ? 12.660 8.871 -21.927 1.00 94.19 81 LYS A CA 1
ATOM 634 C C . LYS A 1 81 ? 11.791 9.721 -22.847 1.00 94.19 81 LYS A C 1
ATOM 636 O O . LYS A 1 81 ? 11.834 9.506 -24.058 1.00 94.19 81 LYS A O 1
ATOM 641 N N . ALA A 1 82 ? 11.047 10.681 -22.303 1.00 94.56 82 ALA A N 1
ATOM 642 C CA . ALA A 1 82 ? 10.281 11.629 -23.105 1.00 94.56 82 ALA A CA 1
ATOM 643 C C . ALA A 1 82 ? 11.205 12.463 -24.012 1.00 94.56 82 ALA A C 1
ATOM 645 O O . ALA A 1 82 ? 10.998 12.519 -25.224 1.00 94.56 82 ALA A O 1
ATOM 646 N N . VAL A 1 83 ? 12.290 13.009 -23.453 1.00 94.62 83 VAL A N 1
ATOM 647 C CA . VAL A 1 83 ? 13.283 13.791 -24.214 1.00 94.62 83 VAL A CA 1
ATOM 648 C C . VAL A 1 83 ? 14.011 12.931 -25.256 1.00 94.62 83 VAL A C 1
ATOM 650 O O . VAL A 1 83 ? 14.261 13.383 -26.375 1.00 94.62 83 VAL A O 1
ATOM 653 N N . GLU A 1 84 ? 14.346 11.680 -24.926 1.00 94.56 84 GLU A N 1
ATOM 654 C CA . GLU A 1 84 ? 14.938 10.733 -25.881 1.00 94.56 84 GLU A CA 1
ATOM 655 C C . GLU A 1 84 ? 14.013 10.497 -27.087 1.00 94.56 84 GLU A C 1
ATOM 657 O O . GLU A 1 84 ? 14.471 10.565 -28.228 1.00 94.56 84 GLU A O 1
ATOM 662 N N . ALA A 1 85 ? 12.712 10.294 -26.851 1.00 93.50 85 ALA A N 1
ATOM 663 C CA . ALA A 1 85 ? 11.727 10.068 -27.909 1.00 93.50 85 ALA A CA 1
ATOM 664 C C . ALA A 1 85 ? 11.543 11.296 -28.824 1.00 93.50 85 ALA A C 1
ATOM 666 O O . ALA A 1 85 ? 11.416 11.158 -30.046 1.00 93.50 85 ALA A O 1
ATOM 667 N N . GLU A 1 86 ? 11.573 12.509 -28.267 1.00 94.56 86 GLU A N 1
ATOM 668 C CA . GLU A 1 86 ? 11.528 13.752 -29.049 1.00 94.56 86 GLU A CA 1
ATOM 669 C C . GLU A 1 86 ? 12.763 13.920 -29.948 1.00 94.56 86 GLU A C 1
ATOM 671 O O . GLU A 1 86 ? 12.648 14.293 -31.125 1.00 94.56 86 GLU A O 1
ATOM 676 N N . LEU A 1 87 ? 13.951 13.605 -29.421 1.00 93.88 87 LEU A N 1
ATOM 677 C CA . LEU A 1 87 ? 15.200 13.622 -30.184 1.00 93.88 87 LEU A CA 1
ATOM 678 C C . LEU A 1 87 ? 15.216 12.552 -31.277 1.00 93.88 87 LEU A C 1
ATOM 680 O O . LEU A 1 87 ? 15.658 12.834 -32.392 1.00 93.88 87 LEU A O 1
ATOM 684 N N . GLU A 1 88 ? 14.708 11.353 -30.993 1.00 94.56 88 GLU A N 1
ATOM 685 C CA . GLU A 1 88 ? 14.588 10.261 -31.961 1.00 94.56 88 GLU A CA 1
ATOM 686 C C . GLU A 1 88 ? 13.652 10.655 -33.115 1.00 94.56 88 GLU A C 1
ATOM 688 O O . GLU A 1 88 ? 14.021 10.555 -34.289 1.00 94.56 88 GLU A O 1
ATOM 693 N N . SER A 1 89 ? 12.485 11.224 -32.798 1.00 95.12 89 SER A N 1
ATOM 694 C CA . SER A 1 89 ? 11.551 11.777 -33.788 1.00 95.12 89 SER A CA 1
ATOM 695 C C . SER A 1 89 ? 12.207 12.861 -34.652 1.00 95.12 89 SER A C 1
ATOM 697 O O . SER A 1 89 ? 12.140 12.818 -35.886 1.00 95.12 89 SER A O 1
ATOM 699 N N . SER A 1 90 ? 12.916 13.804 -34.024 1.00 94.25 90 SER A N 1
ATOM 700 C CA . SER A 1 90 ? 13.631 14.884 -34.717 1.00 94.25 90 SER A CA 1
ATOM 701 C C . SER A 1 90 ? 14.739 14.351 -35.630 1.00 94.25 90 SER A C 1
ATOM 703 O O . SER A 1 90 ? 14.881 14.799 -36.773 1.00 94.25 90 SER A O 1
ATOM 705 N N . TYR A 1 91 ? 15.489 13.350 -35.166 1.00 95.56 91 TYR A N 1
ATOM 706 C CA . TYR A 1 91 ? 16.517 12.667 -35.943 1.00 95.56 91 TYR A CA 1
ATOM 707 C C . TYR A 1 91 ? 15.925 11.963 -37.170 1.00 95.56 91 TYR A C 1
ATOM 709 O O . TYR A 1 91 ? 16.438 12.131 -38.280 1.00 95.56 91 TYR A O 1
ATOM 717 N N . HIS A 1 92 ? 14.824 11.222 -37.009 1.00 94.38 92 HIS A N 1
ATOM 718 C CA . HIS A 1 92 ? 14.158 10.536 -38.117 1.00 94.38 92 HIS A CA 1
ATOM 719 C C . HIS A 1 92 ? 13.593 11.510 -39.150 1.00 94.38 92 HIS A C 1
ATOM 721 O O . HIS A 1 92 ? 13.834 11.328 -40.348 1.00 94.38 92 HIS A O 1
ATOM 727 N N . ARG A 1 93 ? 12.926 12.584 -38.706 1.00 94.69 93 ARG A N 1
ATOM 728 C CA . ARG A 1 93 ? 12.447 13.657 -39.594 1.00 94.69 93 ARG A CA 1
ATOM 729 C C . ARG A 1 93 ? 13.599 14.249 -40.399 1.00 94.69 93 ARG A C 1
ATOM 731 O O . ARG A 1 93 ? 13.521 14.317 -41.625 1.00 94.69 93 ARG A O 1
ATOM 738 N N . LYS A 1 94 ? 14.706 14.604 -39.739 1.00 94.81 94 LYS A N 1
ATOM 739 C CA . LYS A 1 94 ? 15.878 15.166 -40.422 1.00 94.81 94 LYS A CA 1
ATOM 740 C C . LYS A 1 94 ? 16.525 14.166 -41.377 1.00 94.81 94 LYS A C 1
ATOM 742 O O . LYS A 1 94 ? 16.913 14.541 -42.478 1.00 94.81 94 LYS A O 1
ATOM 747 N N . SER A 1 95 ? 16.588 12.889 -41.000 1.00 93.88 95 SER A N 1
ATOM 748 C CA . SER A 1 95 ? 17.081 11.821 -41.871 1.00 93.88 95 SER A CA 1
ATOM 749 C C . SER A 1 95 ? 16.252 11.682 -43.145 1.00 93.88 95 SER A C 1
ATOM 751 O O . SER A 1 95 ? 16.832 11.464 -44.207 1.00 93.88 95 SER A O 1
ATOM 753 N N . SER A 1 96 ? 14.927 11.822 -43.055 1.00 94.81 96 SER A N 1
ATOM 754 C CA . SER A 1 96 ? 14.052 11.821 -44.229 1.00 94.81 96 SER A CA 1
ATOM 755 C C . SER A 1 96 ? 14.347 13.008 -45.144 1.00 94.81 96 SER A C 1
ATOM 757 O O . SER A 1 96 ? 14.491 12.822 -46.347 1.00 94.81 96 SER A O 1
ATOM 759 N N . VAL A 1 97 ? 14.500 14.214 -44.583 1.00 94.62 97 VAL A N 1
ATOM 760 C CA . VAL A 1 97 ? 14.817 15.422 -45.364 1.00 94.62 97 VAL A CA 1
ATOM 761 C C . VAL A 1 97 ? 16.156 15.283 -46.089 1.00 94.62 97 VAL A C 1
ATOM 763 O O . VAL A 1 97 ? 16.226 15.554 -47.282 1.00 94.62 97 VAL A O 1
ATOM 766 N N . CYS A 1 98 ? 17.213 14.822 -45.410 1.00 93.19 98 CYS A N 1
ATOM 767 C CA . CYS A 1 98 ? 18.518 14.679 -46.063 1.00 93.19 98 CYS A CA 1
ATOM 768 C C . CYS A 1 98 ? 18.488 13.624 -47.176 1.00 93.19 98 CYS A C 1
ATOM 770 O O . CYS A 1 98 ? 19.099 13.830 -48.218 1.00 93.19 98 CYS A O 1
ATOM 772 N N . ARG A 1 99 ? 17.738 12.531 -46.982 1.00 93.50 99 ARG A N 1
ATOM 773 C CA . ARG A 1 99 ? 17.557 11.498 -48.007 1.00 93.50 99 ARG A CA 1
ATOM 774 C C . ARG A 1 99 ? 16.838 12.040 -49.246 1.00 93.50 99 ARG A C 1
ATOM 776 O O . ARG A 1 99 ? 17.275 11.754 -50.351 1.00 93.50 99 ARG A O 1
ATOM 783 N N . LEU A 1 100 ? 15.785 12.840 -49.068 1.00 93.56 100 LEU A N 1
ATOM 784 C CA . LEU A 1 100 ? 15.081 13.477 -50.188 1.00 93.56 100 LEU A CA 1
ATOM 785 C C . LEU A 1 100 ? 16.008 14.412 -50.976 1.00 93.56 100 LEU A C 1
ATOM 787 O O . LEU A 1 100 ? 16.041 14.344 -52.199 1.00 93.56 100 LEU A O 1
ATOM 791 N N . LEU A 1 101 ? 16.826 15.217 -50.286 1.00 91.69 101 LEU A N 1
ATOM 792 C CA . LEU A 1 101 ? 17.808 16.085 -50.948 1.00 91.69 101 LEU A CA 1
ATOM 793 C C . LEU A 1 101 ? 18.857 15.281 -51.737 1.00 91.69 101 LEU A C 1
ATOM 795 O O . LEU A 1 101 ? 19.221 15.668 -52.845 1.00 91.69 101 LEU A O 1
ATOM 799 N N . GLU A 1 102 ? 19.335 14.158 -51.193 1.00 90.88 102 GLU A N 1
ATOM 800 C CA . GLU A 1 102 ? 20.246 13.246 -51.900 1.00 90.88 102 GLU A CA 1
ATOM 801 C C . GLU A 1 102 ? 19.588 12.603 -53.131 1.00 90.88 102 GLU A C 1
ATOM 803 O O . GLU A 1 102 ? 20.222 12.497 -54.183 1.00 90.88 102 GLU A O 1
ATOM 808 N N . GLU A 1 103 ? 18.325 12.186 -53.021 1.00 89.50 103 GLU A N 1
ATOM 809 C CA . GLU A 1 103 ? 17.538 11.631 -54.127 1.00 89.50 103 GLU A CA 1
ATOM 810 C C . GLU A 1 103 ? 17.327 12.673 -55.239 1.00 89.50 103 GLU A C 1
ATOM 812 O O . GLU A 1 103 ? 17.577 12.366 -56.409 1.00 89.50 103 GLU A O 1
ATOM 817 N N . ASP A 1 104 ? 16.980 13.915 -54.887 1.00 86.12 104 ASP A N 1
ATOM 818 C CA . ASP A 1 104 ? 16.853 15.033 -55.830 1.00 86.12 104 ASP A CA 1
ATOM 819 C C . ASP A 1 104 ? 18.180 15.330 -56.536 1.00 86.12 104 ASP A C 1
ATOM 821 O O . ASP A 1 104 ? 18.229 15.452 -57.763 1.00 86.12 104 ASP A O 1
ATOM 825 N N . TYR A 1 105 ? 19.287 15.377 -55.792 1.00 87.12 105 TYR A N 1
ATOM 826 C CA . TYR A 1 105 ? 20.608 15.586 -56.380 1.00 87.12 105 TYR A CA 1
ATOM 827 C C . TYR A 1 105 ? 20.991 14.455 -57.340 1.00 87.12 105 TYR A C 1
ATOM 829 O O . TYR A 1 105 ? 21.473 14.705 -58.446 1.00 87.12 105 TYR A O 1
ATOM 837 N N . ASN A 1 106 ? 20.733 13.200 -56.970 1.00 85.94 106 ASN A N 1
ATOM 838 C CA . ASN A 1 106 ? 21.016 12.064 -57.844 1.00 85.94 106 ASN A CA 1
ATOM 839 C C . ASN A 1 106 ? 20.171 12.100 -59.128 1.00 85.94 106 ASN A C 1
ATOM 841 O O . ASN A 1 106 ? 20.685 11.814 -60.211 1.00 85.94 106 ASN A O 1
ATOM 845 N N . LYS A 1 107 ? 18.898 12.491 -59.018 1.00 83.75 107 LYS A N 1
ATOM 846 C CA . LYS A 1 107 ? 17.952 12.554 -60.137 1.00 83.75 107 LYS A CA 1
ATOM 847 C C . LYS A 1 107 ? 18.269 13.685 -61.119 1.00 83.75 107 LYS A C 1
ATOM 849 O O . LYS A 1 107 ? 18.285 13.448 -62.327 1.00 83.75 107 LYS A O 1
ATOM 854 N N . TYR A 1 108 ? 18.536 14.887 -60.608 1.00 80.19 108 TYR A N 1
ATOM 855 C CA . TYR A 1 108 ? 18.627 16.106 -61.420 1.00 80.19 108 TYR A CA 1
ATOM 856 C C . TYR A 1 108 ? 20.062 16.560 -61.734 1.00 80.19 108 TYR A C 1
ATOM 858 O O . TYR A 1 108 ? 20.240 17.353 -62.657 1.00 80.19 108 TYR A O 1
ATOM 866 N N . CYS A 1 109 ? 21.074 16.062 -61.008 1.00 77.69 109 CYS A N 1
ATOM 867 C CA . CYS A 1 109 ? 22.478 16.473 -61.169 1.00 77.69 109 CYS A CA 1
ATOM 868 C C . CYS A 1 109 ? 23.447 15.334 -61.548 1.00 77.69 109 CYS A C 1
ATOM 870 O O . CYS A 1 109 ? 24.561 15.623 -61.981 1.00 77.69 109 CYS A O 1
ATOM 872 N N . LYS A 1 110 ? 23.067 14.053 -61.391 1.00 71.12 110 LYS A N 1
ATOM 873 C CA . LYS A 1 110 ? 23.929 12.880 -61.677 1.00 71.12 110 LYS A CA 1
ATOM 874 C C . LYS A 1 110 ? 23.372 11.891 -62.707 1.00 71.12 110 LYS A C 1
ATOM 876 O O . LYS A 1 110 ? 24.051 10.911 -63.017 1.00 71.12 110 LYS A O 1
ATOM 881 N N . SER A 1 111 ? 22.163 12.087 -63.233 1.00 62.31 111 SER A N 1
ATOM 882 C CA . SER A 1 111 ? 21.601 11.143 -64.201 1.00 62.31 111 SER A CA 1
ATOM 883 C C . SER A 1 111 ? 22.358 11.231 -65.536 1.00 62.31 111 SER A C 1
ATOM 885 O O . SER A 1 111 ? 22.306 12.223 -66.253 1.00 62.31 111 SER A O 1
ATOM 887 N N . HIS A 1 112 ? 23.093 10.168 -65.875 1.00 55.56 112 HIS A N 1
ATOM 888 C CA . HIS A 1 112 ? 23.893 10.070 -67.105 1.00 55.56 112 HIS A CA 1
ATOM 889 C C . HIS A 1 112 ? 23.057 10.024 -68.401 1.00 55.56 112 HIS A C 1
ATOM 891 O O . HIS A 1 112 ? 23.623 10.061 -69.490 1.00 55.56 112 HIS A O 1
ATOM 897 N N . ASN A 1 113 ? 21.725 9.987 -68.302 1.00 51.53 113 ASN A N 1
ATOM 898 C CA . ASN A 1 113 ? 20.812 9.917 -69.438 1.00 51.53 113 ASN A CA 1
ATOM 899 C C . ASN A 1 113 ? 19.967 11.193 -69.502 1.00 51.53 113 ASN A C 1
ATOM 901 O O . ASN A 1 113 ? 18.941 11.311 -68.835 1.00 51.53 113 ASN A O 1
ATOM 905 N N . PHE A 1 114 ? 20.421 12.146 -70.316 1.00 52.84 114 PHE A N 1
ATOM 906 C CA . PHE A 1 114 ? 19.738 13.402 -70.613 1.00 52.84 114 PHE A CA 1
ATOM 907 C C . PHE A 1 114 ? 18.313 13.164 -71.146 1.00 52.84 114 PHE A C 1
ATOM 909 O O . PHE A 1 114 ? 18.110 12.871 -72.323 1.00 52.84 114 PHE A O 1
ATOM 916 N N . LYS A 1 115 ? 17.312 13.384 -70.291 1.00 53.88 115 LYS A N 1
ATOM 917 C CA . LYS A 1 115 ? 16.058 14.046 -70.672 1.00 53.88 115 LYS A CA 1
ATOM 918 C C . LYS A 1 115 ? 15.773 15.140 -69.636 1.00 53.88 115 LYS A C 1
ATOM 920 O O . LYS A 1 115 ? 16.001 14.897 -68.452 1.00 53.88 115 LYS A O 1
ATOM 925 N N . PRO A 1 116 ? 15.319 16.336 -70.052 1.00 56.22 116 PRO A N 1
ATOM 926 C CA . PRO A 1 116 ? 14.972 17.402 -69.119 1.00 56.22 116 PRO A CA 1
ATOM 927 C C . PRO A 1 116 ? 13.906 16.923 -68.114 1.00 56.22 116 PRO A C 1
ATOM 929 O O . PRO A 1 116 ? 13.054 16.108 -68.480 1.00 56.22 116 PRO A O 1
ATOM 932 N N . PRO A 1 117 ? 13.939 17.414 -66.861 1.00 56.22 117 PRO A N 1
ATOM 933 C CA . PR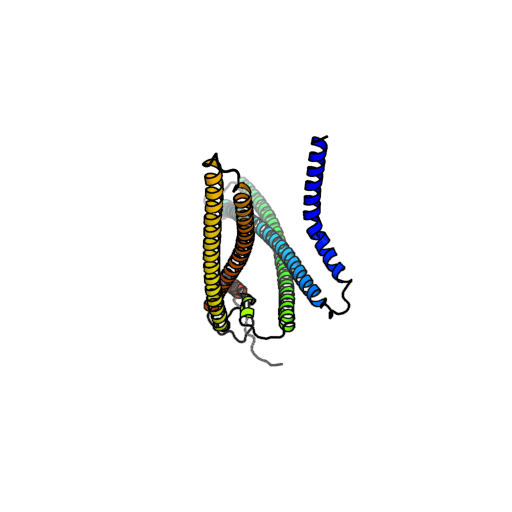O A 1 117 ? 14.671 18.597 -66.406 1.00 56.22 117 PRO A CA 1
ATOM 934 C C . PRO A 1 117 ? 16.001 18.242 -65.719 1.00 56.22 117 PRO A C 1
ATOM 936 O O . PRO A 1 117 ? 16.011 17.558 -64.702 1.00 56.22 117 PRO A O 1
ATOM 939 N N . ALA A 1 118 ? 17.123 18.734 -66.246 1.00 64.50 118 ALA A N 1
ATOM 940 C CA . ALA A 1 118 ? 18.401 18.764 -65.532 1.00 64.50 118 ALA A CA 1
ATOM 941 C C . ALA A 1 118 ? 18.582 20.165 -64.929 1.00 64.50 118 ALA A C 1
ATOM 943 O O . ALA A 1 118 ? 18.245 21.154 -65.581 1.00 64.50 118 ALA A O 1
ATOM 944 N N . LEU A 1 119 ? 19.071 20.253 -63.691 1.00 65.31 119 LEU A N 1
ATOM 945 C CA . LEU A 1 119 ? 19.326 21.543 -63.043 1.00 65.31 119 LEU A CA 1
ATOM 946 C C . LEU A 1 119 ? 20.604 22.187 -63.599 1.00 65.31 119 LEU A C 1
ATOM 948 O O . LEU A 1 119 ? 21.541 21.498 -64.007 1.00 65.31 119 LEU A O 1
ATOM 952 N N . GLU A 1 120 ? 20.659 23.519 -63.585 1.00 77.94 120 GLU A N 1
ATOM 953 C CA . GLU A 1 120 ? 21.874 24.262 -63.929 1.00 77.94 120 GLU A CA 1
ATOM 954 C C . GLU A 1 120 ? 23.030 23.910 -62.976 1.00 77.94 120 GLU A C 1
ATOM 956 O O . GLU A 1 120 ? 22.826 23.568 -61.807 1.00 77.94 120 GLU A O 1
ATOM 961 N N . LYS A 1 121 ? 24.274 24.012 -63.463 1.00 79.38 121 LYS A N 1
ATOM 962 C CA . LYS A 1 121 ? 25.473 23.608 -62.705 1.00 79.38 121 LYS A CA 1
ATOM 963 C C . LYS A 1 121 ? 25.592 24.308 -61.347 1.00 79.38 121 LYS A C 1
ATOM 965 O O . LYS A 1 121 ? 26.004 23.666 -60.380 1.00 79.38 121 LYS A O 1
ATOM 970 N N . ASP A 1 122 ? 25.219 25.583 -61.261 1.00 81.44 122 ASP A N 1
ATOM 971 C CA . ASP A 1 122 ? 25.289 26.344 -60.010 1.00 81.44 122 ASP A CA 1
ATOM 972 C C . ASP A 1 122 ? 24.192 25.929 -59.020 1.00 81.44 122 ASP A C 1
ATOM 974 O O . ASP A 1 122 ? 24.476 25.750 -57.837 1.00 81.44 122 ASP A O 1
ATOM 978 N N . LEU A 1 123 ? 22.985 25.606 -59.500 1.00 82.94 123 LEU A N 1
ATOM 979 C CA . LEU A 1 123 ? 21.917 25.029 -58.671 1.00 82.94 123 LEU A CA 1
ATOM 980 C C . LEU A 1 123 ? 22.320 23.661 -58.098 1.00 82.94 123 LEU A C 1
ATOM 982 O O . LEU A 1 123 ? 22.051 23.369 -56.932 1.00 82.94 123 LEU A O 1
ATOM 986 N N . CYS A 1 124 ? 23.028 22.842 -58.880 1.00 84.50 124 CYS A N 1
ATOM 987 C CA . CYS A 1 124 ? 23.587 21.578 -58.402 1.00 84.50 124 CYS A CA 1
ATOM 988 C C . CYS A 1 124 ? 24.673 21.767 -57.329 1.00 84.50 124 CYS A C 1
ATOM 990 O O . CYS A 1 124 ? 24.766 20.945 -56.413 1.00 84.50 124 CYS A O 1
ATOM 992 N N . ARG A 1 125 ? 25.477 22.840 -57.397 1.00 86.75 125 ARG A N 1
ATOM 993 C CA . ARG A 1 125 ? 26.443 23.186 -56.337 1.00 86.75 125 ARG A CA 1
ATOM 994 C C . ARG A 1 125 ? 25.729 23.589 -55.048 1.00 86.75 125 ARG A C 1
ATOM 996 O O . ARG A 1 125 ? 26.026 23.014 -54.004 1.00 86.75 125 ARG A O 1
ATOM 1003 N N . THR A 1 126 ? 24.735 24.474 -55.130 1.00 88.38 126 THR A N 1
ATOM 1004 C CA . THR A 1 126 ? 23.940 24.902 -53.966 1.00 88.38 126 THR A CA 1
ATOM 1005 C C . THR A 1 126 ? 23.188 23.736 -53.319 1.00 88.38 126 THR A C 1
ATOM 1007 O O . THR A 1 126 ? 23.135 23.624 -52.095 1.00 88.38 126 THR A O 1
ATOM 1010 N N . LEU A 1 127 ? 22.623 22.822 -54.116 1.00 88.69 127 LEU A N 1
ATOM 1011 C CA . LEU A 1 127 ? 21.951 21.630 -53.592 1.00 88.69 127 LEU A CA 1
ATOM 1012 C C . LEU A 1 127 ? 22.928 20.715 -52.838 1.00 88.69 127 LEU A C 1
ATOM 1014 O O . LEU A 1 127 ? 22.598 20.203 -51.769 1.00 88.69 127 LEU A O 1
ATOM 1018 N N . LEU A 1 128 ? 24.147 20.552 -53.355 1.00 89.62 128 LEU A N 1
ATOM 1019 C CA . LEU A 1 128 ? 25.191 19.763 -52.705 1.00 89.62 128 LEU A CA 1
ATOM 1020 C C . LEU A 1 128 ? 25.662 20.386 -51.379 1.00 89.62 128 LEU A C 1
ATOM 1022 O O . LEU A 1 128 ? 25.914 19.656 -50.420 1.00 89.62 128 LEU A O 1
ATOM 1026 N N . GLU A 1 129 ? 25.747 21.713 -51.293 1.00 93.31 129 GLU A N 1
ATOM 1027 C CA . GLU A 1 129 ? 26.013 22.423 -50.034 1.00 93.31 129 GLU A CA 1
ATOM 1028 C C . GLU A 1 129 ? 24.891 22.200 -49.012 1.00 93.31 129 GLU A C 1
ATOM 1030 O O . GLU A 1 129 ? 25.165 21.783 -47.886 1.00 93.31 129 GLU A O 1
ATOM 1035 N N . ARG A 1 130 ? 23.623 22.319 -49.425 1.00 91.94 130 ARG A N 1
ATOM 1036 C CA . ARG A 1 130 ? 22.464 22.030 -48.559 1.00 91.94 130 ARG A CA 1
ATOM 1037 C C . ARG A 1 130 ? 22.422 20.582 -48.068 1.00 91.94 130 ARG A C 1
ATOM 1039 O O . ARG A 1 130 ? 22.026 20.329 -46.929 1.00 91.94 130 ARG A O 1
ATOM 1046 N N . ILE A 1 131 ? 22.844 19.618 -48.891 1.00 93.06 131 ILE A N 1
ATOM 1047 C CA . ILE A 1 131 ? 22.985 18.214 -48.468 1.00 93.06 131 ILE A CA 1
ATOM 1048 C C . ILE A 1 131 ? 24.042 18.095 -47.370 1.00 93.06 131 ILE A C 1
ATOM 1050 O O . ILE A 1 131 ? 23.782 17.463 -46.343 1.00 93.06 131 ILE A O 1
ATOM 1054 N N . LYS A 1 132 ? 25.214 18.719 -47.549 1.00 94.12 132 LYS A N 1
ATOM 1055 C CA . LYS A 1 132 ? 26.285 18.708 -46.539 1.00 94.12 132 LYS A CA 1
ATOM 1056 C C . LYS A 1 132 ? 25.806 19.301 -45.215 1.00 94.12 132 LYS A C 1
ATOM 1058 O O . LYS A 1 132 ? 25.971 18.657 -44.179 1.00 94.12 132 LYS A O 1
ATOM 1063 N N . GLU A 1 133 ? 25.147 20.456 -45.252 1.00 95.12 133 GLU A N 1
ATOM 1064 C CA . GLU A 1 133 ? 24.564 21.095 -44.067 1.00 95.12 133 GLU A CA 1
ATOM 1065 C C . GLU A 1 133 ? 23.514 20.201 -43.389 1.00 95.12 133 GLU A C 1
ATOM 1067 O O . GLU A 1 133 ? 23.517 20.032 -42.166 1.00 95.12 133 GLU A O 1
ATOM 1072 N N . CYS A 1 134 ? 22.632 19.568 -44.171 1.00 94.62 134 CYS A N 1
ATOM 1073 C CA . CYS A 1 134 ? 21.619 18.656 -43.643 1.00 94.62 134 CYS A CA 1
ATOM 1074 C C . CYS A 1 134 ? 22.252 17.460 -42.923 1.00 94.62 134 CYS A C 1
ATOM 1076 O O . CYS A 1 134 ? 21.847 17.120 -41.805 1.00 94.62 134 CYS A O 1
ATOM 1078 N N . LEU A 1 135 ? 23.262 16.837 -43.538 1.00 93.50 135 LEU A N 1
ATOM 1079 C CA . LEU A 1 135 ? 23.991 15.709 -42.962 1.00 93.50 135 LEU A CA 1
ATOM 1080 C C . LEU A 1 135 ? 24.744 16.105 -41.690 1.00 93.50 135 LEU A C 1
ATOM 1082 O O . LEU A 1 135 ? 24.779 15.323 -40.739 1.00 93.50 135 LEU A O 1
ATOM 1086 N N . GLU A 1 136 ? 25.304 17.311 -41.633 1.00 95.88 136 GLU A N 1
ATOM 1087 C CA . GLU A 1 136 ? 25.957 17.819 -40.428 1.00 95.88 136 GLU A CA 1
ATOM 1088 C C . GLU A 1 136 ? 24.955 18.017 -39.280 1.00 95.88 136 GLU A C 1
ATOM 1090 O O . GLU A 1 136 ? 25.183 17.545 -38.163 1.00 95.88 136 GLU A O 1
ATOM 1095 N N . GLN A 1 137 ? 23.799 18.625 -39.557 1.00 94.25 137 GLN A N 1
ATOM 1096 C CA . GLN A 1 137 ? 22.719 18.773 -38.576 1.00 94.25 137 GLN A CA 1
ATOM 1097 C C . GLN A 1 137 ? 22.186 17.410 -38.104 1.00 94.25 137 GLN A C 1
ATOM 1099 O O . GLN A 1 137 ? 21.970 17.208 -36.908 1.00 94.25 137 GLN A O 1
ATOM 1104 N N . LYS A 1 138 ? 22.041 16.437 -39.014 1.00 94.25 138 LYS A N 1
ATOM 1105 C CA . LYS A 1 138 ? 21.678 15.052 -38.671 1.00 94.25 138 LYS A CA 1
ATOM 1106 C C . LYS A 1 138 ? 22.724 14.400 -37.764 1.00 94.25 138 LYS A C 1
ATOM 1108 O O . LYS A 1 138 ? 22.354 13.724 -36.806 1.00 94.25 138 LYS A O 1
ATOM 1113 N N . ARG A 1 139 ? 24.021 14.592 -38.036 1.00 94.56 139 ARG A N 1
ATOM 1114 C CA . ARG A 1 139 ? 25.107 14.077 -37.182 1.00 94.56 139 ARG A CA 1
ATOM 1115 C C . ARG A 1 139 ? 25.055 14.686 -35.783 1.00 94.56 139 ARG A C 1
ATOM 1117 O O . ARG A 1 139 ? 25.149 13.937 -34.816 1.00 94.56 139 ARG A O 1
ATOM 1124 N N . LYS A 1 140 ? 24.840 16.002 -35.671 1.00 95.25 140 LYS A N 1
ATOM 1125 C CA . LYS A 1 140 ? 24.662 16.698 -34.384 1.00 95.25 140 LYS A CA 1
ATOM 1126 C C . LYS A 1 140 ? 23.477 16.126 -33.593 1.00 95.25 140 LYS A C 1
ATOM 1128 O O . LYS A 1 140 ? 23.643 15.762 -32.432 1.00 95.25 140 LYS A O 1
ATOM 1133 N N . LEU A 1 141 ? 22.320 15.941 -34.237 1.00 94.50 141 LEU A N 1
ATOM 1134 C CA . LEU A 1 141 ? 21.147 15.305 -33.617 1.00 94.50 141 LEU A CA 1
ATOM 1135 C C . LEU A 1 141 ? 21.421 13.860 -33.182 1.00 94.50 141 LEU A C 1
ATOM 1137 O O . LEU A 1 141 ? 21.057 13.481 -32.074 1.00 94.50 141 LEU A O 1
ATOM 1141 N N . GLY A 1 142 ? 22.101 13.066 -34.014 1.00 93.94 142 GLY A N 1
ATOM 1142 C CA . GLY A 1 142 ? 22.480 11.693 -33.670 1.00 93.94 142 GLY A CA 1
ATOM 1143 C C . GLY A 1 142 ? 23.448 11.620 -32.484 1.00 93.94 142 GLY A C 1
ATOM 1144 O O . GLY A 1 142 ? 23.331 10.730 -31.647 1.00 93.94 142 GLY A O 1
ATOM 1145 N N . GLY A 1 143 ? 24.372 12.580 -32.372 1.00 95.25 143 GLY A N 1
ATOM 1146 C CA . GLY A 1 143 ? 25.249 12.724 -31.208 1.00 95.25 143 GLY A CA 1
ATOM 1147 C C . GLY A 1 143 ? 24.470 13.020 -29.924 1.00 95.25 143 GLY A C 1
ATOM 1148 O O . GLY A 1 143 ? 24.691 12.361 -28.908 1.00 95.25 143 GLY A O 1
ATOM 1149 N N . ASN A 1 144 ? 23.514 13.952 -29.988 1.00 95.31 144 ASN A N 1
ATOM 1150 C CA . ASN A 1 144 ? 22.651 14.297 -28.855 1.00 95.31 144 ASN A CA 1
ATOM 1151 C C . ASN A 1 144 ? 21.751 13.129 -28.435 1.00 95.31 144 ASN A C 1
ATOM 1153 O O . ASN A 1 144 ? 21.647 12.850 -27.242 1.00 95.31 144 ASN A O 1
ATOM 1157 N N . LEU A 1 145 ? 21.158 12.420 -29.401 1.00 94.75 145 LEU A N 1
ATOM 1158 C CA . LEU A 1 145 ? 20.356 11.223 -29.148 1.00 94.75 145 LEU A CA 1
ATOM 1159 C C . LEU A 1 145 ? 21.194 10.155 -28.441 1.00 94.75 145 LEU A C 1
ATOM 1161 O O . LEU A 1 145 ? 20.820 9.706 -27.368 1.00 94.75 145 LEU A O 1
ATOM 1165 N N . ASN A 1 146 ? 22.379 9.829 -28.967 1.00 95.00 146 ASN A N 1
ATOM 1166 C CA . ASN A 1 146 ? 23.273 8.852 -28.342 1.00 95.00 146 ASN A CA 1
ATOM 1167 C C . ASN A 1 146 ? 23.669 9.242 -26.912 1.00 95.00 146 ASN A C 1
ATOM 1169 O O . ASN A 1 146 ? 23.760 8.372 -26.045 1.00 95.00 146 ASN A O 1
ATOM 1173 N N . LYS A 1 147 ? 23.915 10.534 -26.658 1.00 95.88 147 LYS A N 1
ATOM 1174 C CA . LYS A 1 147 ? 24.214 11.035 -25.313 1.00 95.88 147 LYS A CA 1
ATOM 1175 C C . LYS A 1 147 ? 23.017 10.833 -24.379 1.00 95.88 147 LYS A C 1
ATOM 1177 O O . LYS A 1 147 ? 23.182 10.229 -23.324 1.00 95.88 147 LYS A O 1
ATOM 1182 N N . LYS A 1 148 ? 21.814 11.244 -24.795 1.00 94.75 148 LYS A N 1
ATOM 1183 C CA . LYS A 1 148 ? 20.588 11.074 -23.999 1.00 94.75 148 LYS A CA 1
ATOM 1184 C C . LYS A 1 148 ? 20.214 9.614 -23.771 1.00 94.75 148 LYS A C 1
ATOM 1186 O O . LYS A 1 148 ? 19.906 9.247 -22.646 1.00 94.75 148 LYS A O 1
ATOM 1191 N N . THR A 1 149 ? 20.345 8.754 -24.775 1.00 93.69 149 THR A N 1
ATOM 1192 C CA . THR A 1 149 ? 20.136 7.310 -24.615 1.00 93.69 149 THR A CA 1
ATOM 1193 C C . THR A 1 149 ? 21.069 6.716 -23.557 1.00 93.69 149 THR A C 1
ATOM 1195 O O . THR A 1 149 ? 20.637 5.863 -22.782 1.00 93.69 149 THR A O 1
ATOM 1198 N N . ARG A 1 150 ? 22.336 7.157 -23.481 1.00 95.81 150 ARG A N 1
ATOM 1199 C CA . ARG A 1 150 ? 23.267 6.717 -22.425 1.00 95.81 150 ARG A CA 1
ATOM 1200 C C . ARG A 1 150 ? 22.839 7.210 -21.045 1.00 95.81 150 ARG A C 1
ATOM 1202 O O . ARG A 1 150 ? 22.755 6.388 -20.141 1.00 95.81 150 ARG A O 1
ATOM 1209 N N . GLU A 1 151 ? 22.494 8.491 -20.917 1.00 94.62 151 GLU A N 1
ATOM 1210 C CA . GLU A 1 151 ? 21.983 9.070 -19.663 1.00 94.62 151 GLU A CA 1
ATOM 1211 C C . GLU A 1 151 ? 20.749 8.294 -19.158 1.00 94.62 151 GLU A C 1
ATOM 1213 O O . GLU A 1 151 ? 20.722 7.834 -18.017 1.00 94.62 151 GLU A O 1
ATOM 1218 N N . CYS A 1 152 ? 19.763 8.020 -20.022 1.00 93.88 152 CYS A N 1
ATOM 1219 C CA . CYS A 1 152 ? 18.583 7.253 -19.611 1.00 93.88 152 CYS A CA 1
ATOM 1220 C C . CYS A 1 152 ? 18.921 5.785 -19.281 1.00 93.88 152 CYS A C 1
ATOM 1222 O O . CYS A 1 152 ? 18.285 5.172 -18.422 1.00 93.88 152 CYS A O 1
ATOM 1224 N N . GLN A 1 153 ? 19.910 5.177 -19.948 1.00 94.31 153 GLN A N 1
ATOM 1225 C CA . GLN A 1 153 ? 20.366 3.822 -19.610 1.00 94.31 153 GLN A CA 1
ATOM 1226 C C . GLN A 1 153 ? 21.053 3.754 -18.243 1.00 94.31 153 GLN A C 1
ATOM 1228 O O . GLN A 1 153 ? 20.903 2.744 -17.554 1.00 94.31 153 GLN A O 1
ATOM 1233 N N . GLU A 1 154 ? 21.794 4.788 -17.853 1.00 95.00 154 GLU A N 1
ATOM 1234 C CA . GLU A 1 154 ? 22.411 4.895 -16.529 1.00 95.00 154 GLU A CA 1
ATOM 1235 C C . GLU A 1 154 ? 21.341 5.021 -15.441 1.00 95.00 154 GLU A C 1
ATOM 1237 O O . GLU A 1 154 ? 21.311 4.178 -14.543 1.00 95.00 154 GLU A O 1
ATOM 1242 N N . LEU A 1 155 ? 20.363 5.919 -15.612 1.00 92.94 155 LEU A N 1
ATOM 1243 C CA . LEU A 1 155 ? 19.206 6.031 -14.709 1.00 92.94 155 LEU A CA 1
ATOM 1244 C C . LEU A 1 155 ? 18.450 4.701 -14.568 1.00 92.94 155 LEU A C 1
ATOM 1246 O O . LEU A 1 155 ? 18.085 4.278 -13.472 1.00 92.94 155 LEU A O 1
ATOM 1250 N N . LYS A 1 156 ? 18.279 3.957 -15.668 1.00 92.94 156 LYS A N 1
ATOM 1251 C CA . LYS A 1 156 ? 17.659 2.625 -15.619 1.00 92.94 156 LYS A CA 1
ATOM 1252 C C . LYS A 1 156 ? 18.465 1.624 -14.784 1.00 92.94 156 LYS A C 1
ATOM 1254 O O . LYS A 1 156 ? 17.878 0.779 -14.106 1.00 92.94 156 LYS A O 1
ATOM 1259 N N . LYS A 1 157 ? 19.800 1.664 -14.853 1.00 93.75 157 LYS A N 1
ATOM 1260 C CA . LYS A 1 157 ? 20.658 0.807 -14.017 1.00 93.75 157 LYS A CA 1
ATOM 1261 C C . LYS A 1 157 ? 20.524 1.182 -12.543 1.00 93.75 157 LYS A C 1
ATOM 1263 O O . LYS A 1 157 ? 20.434 0.277 -11.715 1.00 93.75 157 LYS A O 1
ATOM 1268 N N . GLU A 1 158 ? 20.442 2.471 -12.231 1.00 91.81 158 GLU A N 1
ATOM 1269 C CA . GLU A 1 158 ? 20.223 2.955 -10.865 1.00 91.81 158 GLU A CA 1
ATOM 1270 C C . GLU A 1 158 ? 18.871 2.509 -10.302 1.00 91.81 158 GLU A C 1
ATOM 1272 O O . GLU A 1 158 ? 18.826 1.973 -9.194 1.00 91.81 158 GLU A O 1
ATOM 1277 N N . ILE A 1 159 ? 17.786 2.618 -11.080 1.00 93.12 159 ILE A N 1
ATOM 1278 C CA . ILE A 1 159 ? 16.460 2.104 -10.693 1.00 93.12 159 ILE A CA 1
ATOM 1279 C C . ILE A 1 159 ? 16.534 0.612 -10.370 1.00 93.12 159 ILE A C 1
ATOM 1281 O O . ILE A 1 159 ? 16.012 0.176 -9.342 1.00 93.12 159 ILE A O 1
ATOM 1285 N N . ASN A 1 160 ? 17.198 -0.184 -11.212 1.00 91.06 160 ASN A N 1
ATOM 1286 C CA . ASN A 1 160 ? 17.340 -1.620 -10.968 1.00 91.06 160 ASN A CA 1
ATOM 1287 C C . ASN A 1 160 ? 18.104 -1.897 -9.665 1.00 91.06 160 ASN A C 1
ATOM 1289 O O . ASN A 1 160 ? 17.669 -2.736 -8.876 1.00 91.06 160 ASN A O 1
ATOM 1293 N N . ALA A 1 161 ? 19.200 -1.176 -9.414 1.00 91.75 161 ALA A N 1
ATOM 1294 C CA . ALA A 1 161 ? 19.982 -1.315 -8.189 1.00 91.75 161 ALA A CA 1
ATOM 1295 C C . ALA A 1 161 ? 19.162 -0.935 -6.942 1.00 91.75 161 ALA A C 1
ATOM 1297 O O . ALA A 1 161 ? 19.115 -1.704 -5.980 1.00 91.75 161 ALA A O 1
ATOM 1298 N N . ARG A 1 162 ? 18.446 0.198 -6.973 1.00 86.88 162 ARG A N 1
ATOM 1299 C CA . ARG A 1 162 ? 17.561 0.635 -5.876 1.00 86.88 162 ARG A CA 1
ATOM 1300 C C . ARG A 1 162 ? 16.409 -0.341 -5.643 1.00 86.88 162 ARG A C 1
ATOM 1302 O O . ARG A 1 162 ? 16.105 -0.666 -4.501 1.00 86.88 162 ARG A O 1
ATOM 1309 N N . THR A 1 163 ? 15.823 -0.884 -6.708 1.00 88.31 163 THR A N 1
ATOM 1310 C CA . THR A 1 163 ? 14.780 -1.921 -6.617 1.00 88.31 163 THR A CA 1
ATOM 1311 C C . THR A 1 163 ? 15.309 -3.181 -5.929 1.00 88.31 163 THR A C 1
ATOM 1313 O O . THR A 1 163 ? 14.622 -3.808 -5.123 1.00 88.31 163 THR A O 1
ATOM 1316 N N . GLU A 1 164 ? 16.550 -3.569 -6.218 1.00 91.69 164 GLU A N 1
ATOM 1317 C CA . GLU A 1 164 ? 17.178 -4.720 -5.577 1.00 91.69 164 GLU A CA 1
ATOM 1318 C C . GLU A 1 164 ? 17.432 -4.479 -4.080 1.00 91.69 164 GLU A C 1
ATOM 1320 O O . GLU A 1 164 ? 17.205 -5.380 -3.268 1.00 91.69 164 GLU A O 1
ATOM 1325 N N . MET A 1 165 ? 17.840 -3.262 -3.702 1.00 90.88 165 MET A N 1
ATOM 1326 C CA . MET A 1 165 ? 17.966 -2.851 -2.298 1.00 90.88 165 MET A CA 1
ATOM 1327 C C . MET A 1 165 ? 16.613 -2.863 -1.580 1.00 90.88 165 MET A C 1
ATOM 1329 O O . MET A 1 165 ? 16.517 -3.449 -0.502 1.00 90.88 165 MET A O 1
ATOM 1333 N N . TYR A 1 166 ? 15.564 -2.318 -2.204 1.00 89.81 166 TYR A N 1
ATOM 1334 C CA . TYR A 1 166 ? 14.196 -2.346 -1.678 1.00 89.81 166 TYR A CA 1
ATOM 1335 C C . TYR A 1 166 ? 13.753 -3.774 -1.353 1.00 89.81 166 TYR A C 1
ATOM 1337 O O . TYR A 1 166 ? 13.367 -4.073 -0.229 1.00 89.81 166 TYR A O 1
ATOM 1345 N N . ASN A 1 167 ? 13.915 -4.697 -2.305 1.00 86.19 167 ASN A N 1
ATOM 1346 C CA . ASN A 1 167 ? 13.534 -6.099 -2.124 1.00 86.19 167 ASN A CA 1
ATOM 1347 C C . ASN A 1 167 ? 14.325 -6.807 -1.013 1.00 86.19 167 ASN A C 1
ATOM 1349 O O . ASN A 1 167 ? 13.825 -7.744 -0.389 1.00 86.19 167 ASN A O 1
ATOM 1353 N N . LYS A 1 168 ? 15.588 -6.424 -0.792 1.00 91.19 168 LYS A N 1
ATOM 1354 C CA . LYS A 1 168 ? 16.393 -6.963 0.314 1.00 91.19 168 LYS A CA 1
ATOM 1355 C C . LYS A 1 168 ? 15.878 -6.454 1.658 1.00 91.19 168 LYS A C 1
ATOM 1357 O O . LYS A 1 168 ? 15.792 -7.244 2.598 1.00 91.19 168 LYS A O 1
ATOM 1362 N N . LEU A 1 169 ? 15.533 -5.172 1.735 1.00 86.81 169 LEU A N 1
ATOM 1363 C CA . LEU A 1 169 ? 15.067 -4.528 2.957 1.00 86.81 169 LEU A CA 1
ATOM 1364 C C . LEU A 1 169 ? 13.648 -4.986 3.329 1.00 86.81 169 LEU A C 1
ATOM 1366 O O . LEU A 1 169 ? 13.422 -5.375 4.467 1.00 86.81 169 LEU A O 1
ATOM 1370 N N . ASP A 1 170 ? 12.754 -5.123 2.351 1.00 88.56 170 ASP A N 1
ATOM 1371 C CA . ASP A 1 170 ? 11.413 -5.707 2.508 1.00 88.56 170 ASP A CA 1
ATOM 1372 C C . ASP A 1 170 ? 11.448 -7.121 3.110 1.00 88.56 170 ASP A C 1
ATOM 1374 O O . ASP A 1 170 ? 10.779 -7.426 4.102 1.00 88.56 170 ASP A O 1
ATOM 1378 N N . LYS A 1 171 ? 12.344 -7.976 2.599 1.00 88.88 171 LYS A N 1
ATOM 1379 C CA . LYS A 1 171 ? 12.587 -9.308 3.177 1.00 88.88 171 LYS A CA 1
ATOM 1380 C C . LYS A 1 171 ? 13.129 -9.245 4.602 1.00 88.88 171 LYS A C 1
ATOM 1382 O O . LYS A 1 171 ? 12.847 -10.148 5.386 1.00 88.88 171 LYS A O 1
ATOM 1387 N N . LYS A 1 172 ? 13.950 -8.242 4.926 1.00 86.94 172 LYS A N 1
ATOM 1388 C CA . LYS A 1 172 ? 14.477 -8.048 6.281 1.00 86.94 172 LYS A CA 1
ATOM 1389 C C . LYS A 1 172 ? 13.343 -7.657 7.230 1.00 86.94 172 LYS A C 1
ATOM 1391 O O . LYS A 1 172 ? 13.203 -8.312 8.256 1.00 86.94 172 LYS A O 1
ATOM 1396 N N . CYS A 1 173 ? 12.499 -6.692 6.861 1.00 83.56 173 CYS A N 1
ATOM 1397 C CA . CYS A 1 173 ? 11.368 -6.274 7.693 1.00 83.56 173 CYS A CA 1
ATOM 1398 C C . CYS A 1 173 ? 10.364 -7.416 7.892 1.00 83.56 173 CYS A C 1
ATOM 1400 O O . CYS A 1 173 ? 9.965 -7.674 9.021 1.00 83.56 173 CYS A O 1
ATOM 1402 N N . SER A 1 174 ? 10.066 -8.185 6.837 1.00 83.19 174 SER A N 1
ATOM 1403 C CA . SER A 1 174 ? 9.195 -9.371 6.922 1.00 83.19 174 SER A CA 1
ATOM 1404 C C . SER A 1 174 ? 9.719 -10.433 7.900 1.00 83.19 174 SER A C 1
ATOM 1406 O O . SER A 1 174 ? 8.945 -11.113 8.569 1.00 83.19 174 SER A O 1
ATOM 1408 N N . LYS A 1 175 ? 11.045 -10.613 7.991 1.00 87.19 175 LYS A N 1
ATOM 1409 C CA . LYS A 1 175 ? 11.645 -11.550 8.955 1.00 87.19 175 LYS A CA 1
ATOM 1410 C C . LYS A 1 175 ? 11.490 -11.065 10.393 1.00 87.19 175 LYS A C 1
ATOM 1412 O O . LYS A 1 175 ? 11.197 -11.882 11.257 1.00 87.19 175 LYS A O 1
ATOM 1417 N N . ILE A 1 176 ? 11.682 -9.767 10.632 1.00 81.19 176 ILE A N 1
ATOM 1418 C CA . ILE A 1 176 ? 11.505 -9.163 11.959 1.00 81.19 176 ILE A CA 1
ATOM 1419 C C . ILE A 1 176 ? 10.029 -9.252 12.373 1.00 81.19 176 ILE A C 1
ATOM 1421 O O . ILE A 1 176 ? 9.732 -9.650 13.491 1.00 81.19 176 ILE A O 1
ATOM 1425 N N . GLU A 1 177 ? 9.099 -8.984 11.454 1.00 82.19 177 GLU A N 1
ATOM 1426 C CA . GLU A 1 177 ? 7.659 -9.151 11.684 1.00 82.19 177 GLU A CA 1
ATOM 1427 C C . GLU A 1 177 ? 7.303 -10.593 12.075 1.00 82.19 177 GLU A C 1
ATOM 1429 O O . GLU A 1 177 ? 6.555 -10.830 13.022 1.00 82.19 177 GLU A O 1
ATOM 1434 N N . GLN A 1 178 ? 7.881 -11.577 11.383 1.00 78.31 178 GLN A N 1
ATOM 1435 C CA . GLN A 1 178 ? 7.667 -12.985 11.704 1.00 78.31 178 GLN A CA 1
ATOM 1436 C C . GLN A 1 178 ? 8.251 -13.367 13.075 1.00 78.31 178 GLN A C 1
ATOM 1438 O O . GLN A 1 178 ? 7.666 -14.187 13.779 1.00 78.31 178 GLN A O 1
ATOM 1443 N N . GLN A 1 179 ? 9.386 -12.782 13.465 1.00 80.00 179 GLN A N 1
ATOM 1444 C CA . GLN A 1 179 ? 9.964 -12.965 14.798 1.00 80.00 179 GLN A CA 1
ATOM 1445 C C . GLN A 1 179 ? 9.069 -12.356 15.883 1.00 80.00 179 GLN A C 1
ATOM 1447 O O . GLN A 1 179 ? 8.766 -13.056 16.843 1.00 80.00 179 GLN A O 1
ATOM 1452 N N . LEU A 1 180 ? 8.550 -11.138 15.677 1.00 76.25 180 LEU A N 1
ATOM 1453 C CA . LEU A 1 180 ? 7.566 -10.515 16.574 1.00 76.25 180 LEU A CA 1
ATOM 1454 C C . LEU A 1 180 ? 6.327 -11.388 16.758 1.00 76.25 180 LEU A C 1
ATOM 1456 O O . LEU A 1 180 ? 5.847 -11.564 17.875 1.00 76.25 180 LEU A O 1
ATOM 1460 N N . PHE A 1 181 ? 5.801 -11.944 15.666 1.00 76.06 181 PHE A N 1
ATOM 1461 C CA . PHE A 1 181 ? 4.648 -12.836 15.735 1.00 76.06 181 PHE A CA 1
ATOM 1462 C C . PHE A 1 181 ? 4.955 -14.091 16.562 1.00 76.06 181 PHE A C 1
ATOM 1464 O O . PHE A 1 181 ? 4.160 -14.477 17.417 1.00 76.06 181 PHE A O 1
ATOM 1471 N N . ASN A 1 182 ? 6.121 -14.704 16.343 1.00 74.50 182 ASN A N 1
ATOM 1472 C CA . ASN A 1 182 ? 6.526 -15.908 17.060 1.00 74.50 182 ASN A CA 1
ATOM 1473 C C . ASN A 1 182 ? 6.759 -15.647 18.558 1.00 74.50 182 ASN A C 1
ATOM 1475 O O . ASN A 1 182 ? 6.287 -16.437 19.371 1.00 74.50 182 ASN A O 1
ATOM 1479 N N . GLU A 1 183 ? 7.431 -14.554 18.930 1.00 71.12 183 GLU A N 1
ATOM 1480 C CA . GLU A 1 183 ? 7.661 -14.178 20.336 1.00 71.12 183 GLU A CA 1
ATOM 1481 C C . GLU A 1 183 ? 6.334 -13.935 21.065 1.00 71.12 183 GLU A C 1
ATOM 1483 O O . GLU A 1 183 ? 6.075 -14.545 22.103 1.00 71.12 183 GLU A O 1
ATOM 1488 N N . ARG A 1 184 ? 5.420 -13.179 20.443 1.00 65.12 184 ARG A N 1
ATOM 1489 C CA . ARG A 1 184 ? 4.063 -12.962 20.974 1.00 65.12 184 ARG A CA 1
ATOM 1490 C C . ARG A 1 184 ? 3.264 -14.259 21.108 1.00 65.12 184 ARG A C 1
ATOM 1492 O O . ARG A 1 184 ? 2.483 -14.399 22.042 1.00 65.12 184 ARG A O 1
ATOM 1499 N N . SER A 1 185 ? 3.464 -15.214 20.199 1.00 57.09 185 SER A N 1
ATOM 1500 C CA . SER A 1 185 ? 2.812 -16.527 20.270 1.00 57.09 185 SER A CA 1
ATOM 1501 C C . SER A 1 185 ? 3.429 -17.475 21.309 1.00 57.09 185 SER A C 1
ATOM 1503 O O . SER A 1 185 ? 2.749 -18.388 21.765 1.00 57.09 185 SER A O 1
ATOM 1505 N N . GLN A 1 186 ? 4.697 -17.277 21.695 1.00 54.22 186 GLN A N 1
ATOM 1506 C CA . GLN A 1 186 ? 5.398 -18.106 22.686 1.00 54.22 186 GLN A CA 1
ATOM 1507 C C . GLN A 1 186 ? 5.239 -17.598 24.126 1.00 54.22 186 GLN A C 1
ATOM 1509 O O . GLN A 1 186 ? 5.265 -18.409 25.049 1.00 54.22 186 GLN A O 1
ATOM 1514 N N . ALA A 1 187 ? 5.051 -16.291 24.333 1.00 53.06 187 ALA A N 1
ATOM 1515 C CA . ALA A 1 187 ? 4.852 -15.699 25.660 1.00 53.06 187 ALA A CA 1
ATOM 1516 C C . ALA A 1 187 ? 3.448 -15.951 26.260 1.00 53.06 187 ALA A C 1
ATOM 1518 O O . ALA A 1 187 ? 3.230 -15.713 27.448 1.00 53.06 187 ALA A O 1
ATOM 1519 N N . GLY A 1 188 ? 2.493 -16.456 25.471 1.00 40.00 188 GLY A N 1
ATOM 1520 C CA . GLY A 1 188 ? 1.159 -16.835 25.937 1.00 40.00 188 GLY A CA 1
ATOM 1521 C C . GLY A 1 188 ? 1.062 -18.328 26.251 1.00 40.00 188 GLY A C 1
ATOM 1522 O O . GLY A 1 188 ? 1.190 -19.164 25.359 1.00 40.00 188 GLY A O 1
ATOM 1523 N N . ILE A 1 189 ? 0.774 -18.683 27.506 1.00 38.84 189 ILE A N 1
ATOM 1524 C CA . ILE A 1 189 ? 0.261 -20.013 27.864 1.00 38.84 189 ILE A CA 1
ATOM 1525 C C . ILE A 1 189 ? -1.002 -20.250 27.026 1.00 38.84 189 ILE A C 1
ATOM 1527 O O . ILE A 1 189 ? -2.030 -19.611 27.240 1.00 38.84 189 ILE A O 1
ATOM 1531 N N . HIS A 1 190 ? -0.907 -21.143 26.043 1.00 37.19 190 HIS A N 1
ATOM 1532 C CA . HIS A 1 190 ? -1.981 -21.439 25.103 1.00 37.19 190 HIS A CA 1
ATOM 1533 C C . HIS A 1 190 ? -3.065 -22.288 25.790 1.00 37.19 190 HIS A C 1
ATOM 1535 O O . HIS A 1 190 ? -3.092 -23.513 25.687 1.00 37.19 190 HIS A O 1
ATOM 1541 N N . VAL A 1 191 ? -4.005 -21.629 26.466 1.00 38.38 191 VAL A N 1
ATOM 1542 C CA . VAL A 1 191 ? -5.407 -22.006 26.272 1.00 38.38 191 VAL A CA 1
ATOM 1543 C C . VAL A 1 191 ? -5.752 -21.418 24.908 1.00 38.38 191 VAL A C 1
ATOM 1545 O O . VAL A 1 191 ? -5.551 -20.227 24.671 1.00 38.38 191 VAL A O 1
ATOM 1548 N N . VAL A 1 192 ? -6.131 -22.252 23.941 1.00 42.66 192 VAL A N 1
ATOM 1549 C CA . VAL A 1 192 ? -6.681 -21.753 22.676 1.00 42.66 192 VAL A CA 1
ATOM 1550 C C . VAL A 1 192 ? -8.048 -21.178 23.020 1.00 42.66 192 VAL A C 1
ATOM 1552 O O . VAL A 1 192 ? -9.066 -21.855 22.911 1.00 42.66 192 VAL A O 1
ATOM 1555 N N . ASP A 1 193 ? -8.062 -19.946 23.517 1.00 53.06 193 ASP A N 1
ATOM 1556 C CA . ASP A 1 193 ? -9.294 -19.201 23.660 1.00 53.06 193 ASP A CA 1
ATOM 1557 C C . ASP A 1 193 ? -9.801 -18.943 22.246 1.00 53.06 193 ASP A C 1
ATOM 1559 O O . ASP A 1 193 ? -9.072 -18.440 21.381 1.00 53.06 193 ASP A O 1
ATOM 1563 N N . SER A 1 194 ? -11.062 -19.304 22.004 1.00 55.88 194 SER A N 1
ATOM 1564 C CA . SER A 1 194 ? -11.766 -19.084 20.736 1.00 55.88 194 SER A CA 1
ATOM 1565 C C . SER A 1 194 ? -11.648 -17.628 20.246 1.00 55.88 194 SER A C 1
ATOM 1567 O O . SER A 1 194 ? -11.759 -17.366 19.054 1.00 55.88 194 SER A O 1
ATOM 1569 N N . GLU A 1 195 ? -11.357 -16.682 21.148 1.00 61.47 195 GLU A N 1
ATOM 1570 C CA . GLU A 1 195 ? -11.150 -15.261 20.853 1.00 61.47 195 GLU A CA 1
ATOM 1571 C C . GLU A 1 195 ? -9.804 -14.940 20.168 1.00 61.47 195 GLU A C 1
ATOM 1573 O O . GLU A 1 195 ? -9.721 -13.930 19.481 1.00 61.47 195 GLU A O 1
ATOM 1578 N N . SER A 1 196 ? -8.779 -15.798 20.239 1.00 68.31 196 SER A N 1
ATOM 1579 C CA . SER A 1 196 ? -7.458 -15.552 19.609 1.00 68.31 196 SER A CA 1
ATOM 1580 C C . SER A 1 196 ? -7.509 -15.412 18.078 1.00 68.31 196 SER A C 1
ATOM 1582 O O . SER A 1 196 ? -6.668 -14.760 17.455 1.00 68.31 196 SER A O 1
ATOM 1584 N N . ILE A 1 197 ? -8.543 -15.969 17.446 1.00 76.25 197 ILE A N 1
ATOM 1585 C CA . ILE A 1 197 ? -8.808 -15.806 16.013 1.00 76.25 197 ILE A CA 1
ATOM 1586 C C . ILE A 1 197 ? -9.212 -14.373 15.643 1.00 76.25 197 ILE A C 1
ATOM 1588 O O . ILE A 1 197 ? -9.003 -13.943 14.503 1.00 76.25 197 ILE A O 1
ATOM 1592 N N . MET A 1 198 ? -9.715 -13.601 16.608 1.00 77.69 198 MET A N 1
ATOM 1593 C CA . MET A 1 198 ? -9.996 -12.174 16.448 1.00 77.69 198 MET A CA 1
ATOM 1594 C C . MET A 1 198 ? -8.724 -11.316 16.414 1.00 77.69 198 MET A C 1
ATOM 1596 O O . MET A 1 198 ? -8.784 -10.176 15.964 1.00 77.69 198 MET A O 1
ATOM 1600 N N . ASP A 1 199 ? -7.560 -11.866 16.763 1.00 78.12 199 ASP A N 1
ATOM 1601 C CA . ASP A 1 199 ? -6.269 -11.167 16.670 1.00 78.12 199 ASP A CA 1
ATOM 1602 C C . ASP A 1 199 ? -5.438 -11.616 15.460 1.00 78.12 199 ASP A C 1
ATOM 1604 O O . ASP A 1 199 ? -4.455 -10.977 15.078 1.00 78.12 199 ASP A O 1
ATOM 1608 N N . LYS A 1 200 ? -5.862 -12.695 14.791 1.00 78.25 200 LYS A N 1
ATOM 1609 C CA . LYS A 1 200 ? -5.201 -13.217 13.594 1.00 78.25 200 LYS A CA 1
ATOM 1610 C C . LYS A 1 200 ? -5.269 -12.190 12.447 1.00 78.25 200 LYS A C 1
ATOM 1612 O O . LYS A 1 200 ? -6.343 -11.629 12.210 1.00 78.25 200 LYS A O 1
ATOM 1617 N N . PRO A 1 201 ? -4.169 -11.924 11.714 1.00 76.50 201 PRO A N 1
ATOM 1618 C CA . PRO A 1 201 ? -4.199 -10.983 10.600 1.00 76.50 201 PRO A CA 1
ATOM 1619 C C . PRO A 1 201 ? -5.124 -11.470 9.477 1.00 76.50 201 PRO A C 1
ATOM 1621 O O . PRO A 1 201 ? -5.130 -12.647 9.125 1.00 76.50 201 PRO A O 1
ATOM 1624 N N . THR A 1 202 ? -5.873 -10.554 8.859 1.00 78.81 202 THR A N 1
ATOM 1625 C CA . THR A 1 202 ? -6.880 -10.886 7.828 1.00 78.81 202 THR A CA 1
ATOM 1626 C C . THR A 1 202 ? -6.298 -11.628 6.622 1.00 78.81 202 THR A C 1
ATOM 1628 O O . THR A 1 202 ? -6.963 -12.466 6.021 1.00 78.81 202 THR A O 1
ATOM 1631 N N . SER A 1 203 ? -5.026 -11.379 6.297 1.00 72.69 203 SER A N 1
ATOM 1632 C CA . SER A 1 203 ? -4.295 -12.042 5.211 1.00 72.69 203 SER A CA 1
ATOM 1633 C C . SER A 1 203 ? -3.918 -13.501 5.493 1.00 72.69 203 SER A C 1
ATOM 1635 O O . SER A 1 203 ? -3.500 -14.202 4.571 1.00 72.69 203 SER A O 1
ATOM 1637 N N . SER A 1 204 ? -4.029 -13.957 6.744 1.00 73.31 204 SER A N 1
ATOM 1638 C CA . SER A 1 204 ? -3.758 -15.338 7.153 1.00 73.31 204 SER A CA 1
ATOM 1639 C C . SER A 1 204 ? -5.009 -16.100 7.598 1.00 73.31 204 SER A C 1
ATOM 1641 O O . SER A 1 204 ? -4.894 -17.287 7.918 1.00 73.31 204 SER A O 1
ATOM 1643 N N . LEU A 1 205 ? -6.179 -15.447 7.605 1.00 80.19 205 LEU A N 1
ATOM 1644 C CA . LEU A 1 205 ? -7.471 -16.111 7.782 1.00 80.19 205 LEU A CA 1
ATOM 1645 C C . LEU A 1 205 ? -7.673 -17.128 6.665 1.00 80.19 205 LEU A C 1
ATOM 1647 O O . LEU A 1 205 ? -7.444 -16.815 5.503 1.00 80.19 205 LEU A O 1
ATOM 1651 N N . CYS A 1 206 ? -8.099 -18.335 7.009 1.00 81.31 206 CYS A N 1
ATOM 1652 C CA . CYS A 1 206 ? -8.345 -19.402 6.052 1.00 81.31 206 CYS A CA 1
ATOM 1653 C C . CYS A 1 206 ? -9.629 -20.162 6.387 1.00 81.31 206 CYS A C 1
ATOM 1655 O 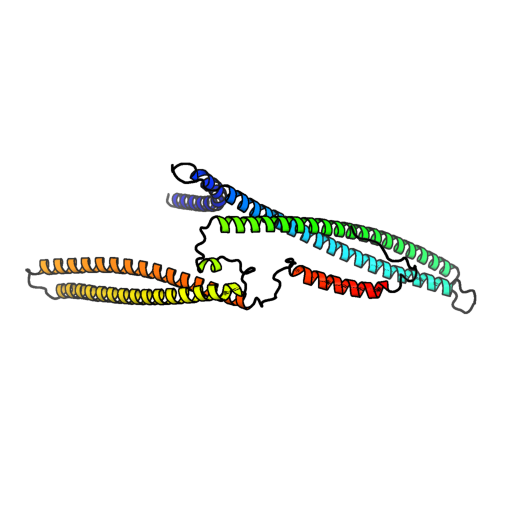O . CYS A 1 206 ? -10.216 -20.001 7.456 1.00 81.31 206 CYS A O 1
ATOM 1657 N N . SER A 1 207 ? -10.042 -21.054 5.488 1.00 78.19 207 SER A N 1
ATOM 1658 C CA . SER A 1 207 ? -11.261 -21.851 5.655 1.00 78.19 207 SER A CA 1
ATOM 1659 C C . SER A 1 207 ? -11.278 -22.720 6.922 1.00 78.19 207 SER A C 1
ATOM 1661 O O . SER A 1 207 ? -12.346 -23.102 7.386 1.00 78.19 207 SER A O 1
ATOM 1663 N N . ALA A 1 208 ? -10.114 -23.043 7.498 1.00 81.38 208 ALA A N 1
ATOM 1664 C CA . ALA A 1 208 ? -10.024 -23.796 8.750 1.00 81.38 208 ALA A CA 1
ATOM 1665 C C . ALA A 1 208 ? -10.423 -22.967 9.987 1.00 81.38 208 ALA A C 1
ATOM 1667 O O . ALA A 1 208 ? -10.751 -23.550 11.016 1.00 81.38 208 ALA A O 1
ATOM 1668 N N . ASP A 1 209 ? -10.425 -21.633 9.888 1.00 82.31 209 ASP A N 1
ATOM 1669 C CA . ASP A 1 209 ? -10.784 -20.729 10.990 1.00 82.31 209 ASP A CA 1
ATOM 1670 C C . ASP A 1 209 ? -12.305 -20.488 11.090 1.00 82.31 209 ASP A C 1
ATOM 1672 O O . ASP A 1 209 ? -12.789 -20.008 12.113 1.00 82.31 209 ASP A O 1
ATOM 1676 N N . ILE A 1 210 ? -13.072 -20.846 10.050 1.00 84.50 210 ILE A N 1
ATOM 1677 C CA . ILE A 1 210 ? -14.538 -20.694 9.970 1.00 84.50 210 ILE A CA 1
ATOM 1678 C C . ILE A 1 210 ? -15.280 -21.242 11.206 1.00 84.50 210 ILE A C 1
ATOM 1680 O O . ILE A 1 210 ? -16.061 -20.490 11.788 1.00 84.50 210 ILE A O 1
ATOM 1684 N N . PRO A 1 211 ? -15.074 -22.499 11.656 1.00 83.25 211 PRO A N 1
ATOM 1685 C CA . PRO A 1 211 ? -15.822 -23.036 12.797 1.00 83.25 211 PRO A CA 1
ATOM 1686 C C . PRO A 1 211 ? -15.574 -22.255 14.094 1.00 83.25 211 PRO A C 1
ATOM 1688 O O . PRO A 1 211 ? -16.500 -22.049 14.873 1.00 83.25 211 PRO A O 1
ATOM 1691 N N . LEU A 1 212 ? -14.350 -21.768 14.299 1.00 85.38 212 LEU A N 1
ATOM 1692 C CA . LEU A 1 212 ? -13.992 -20.976 15.475 1.00 85.38 212 LEU A CA 1
ATOM 1693 C C . LEU A 1 212 ? -14.556 -19.546 15.387 1.00 85.38 212 LEU A C 1
ATOM 1695 O O . LEU A 1 212 ? -15.032 -19.017 16.387 1.00 85.38 212 LEU A O 1
ATOM 1699 N N . LEU A 1 213 ? -14.584 -18.934 14.195 1.00 85.44 213 LEU A N 1
ATOM 1700 C CA . LEU A 1 213 ? -15.255 -17.645 13.969 1.00 85.44 213 LEU A CA 1
ATOM 1701 C C . LEU A 1 213 ? -16.766 -17.736 14.224 1.00 85.44 213 LEU A C 1
ATOM 1703 O O . LEU A 1 213 ? -17.333 -16.844 14.852 1.00 85.44 213 LEU A O 1
ATOM 1707 N N . LEU A 1 214 ? -17.414 -18.824 13.798 1.00 87.75 214 LEU A N 1
ATOM 1708 C CA . LEU A 1 214 ? -18.829 -19.077 14.091 1.00 87.75 214 LEU A CA 1
ATOM 1709 C C . LEU A 1 214 ? -19.082 -19.245 15.597 1.00 87.75 214 LEU A C 1
ATOM 1711 O O . LEU A 1 214 ? -20.064 -18.721 16.125 1.00 87.75 214 LEU A O 1
ATOM 1715 N N . GLU A 1 215 ? -18.183 -19.919 16.315 1.00 88.31 215 GLU A N 1
ATOM 1716 C CA . GLU A 1 215 ? -18.256 -20.030 17.775 1.00 88.31 215 GLU A CA 1
ATOM 1717 C C . GLU A 1 215 ? -18.130 -18.658 18.462 1.00 88.31 215 GLU A C 1
ATOM 1719 O O . GLU A 1 215 ? -18.881 -18.352 19.389 1.00 88.31 215 GLU A O 1
ATOM 1724 N N . VAL A 1 216 ? -17.231 -17.789 17.989 1.00 88.06 216 VAL A N 1
ATOM 1725 C CA . VAL A 1 216 ? -17.116 -16.414 18.505 1.00 88.06 216 VAL A CA 1
ATOM 1726 C C . VAL A 1 216 ? -18.385 -15.615 18.222 1.00 88.06 216 VAL A C 1
ATOM 1728 O O . VAL A 1 216 ? -18.876 -14.938 19.126 1.00 88.06 216 VAL A O 1
ATOM 1731 N N . ILE A 1 217 ? -18.941 -15.708 17.009 1.00 90.06 217 ILE A N 1
ATOM 1732 C CA . ILE A 1 217 ? -20.166 -14.988 16.631 1.00 90.06 217 ILE A CA 1
ATOM 1733 C C . ILE A 1 217 ? -21.315 -15.404 17.543 1.00 90.06 217 ILE A C 1
ATOM 1735 O O . ILE A 1 217 ? -21.900 -14.544 18.191 1.00 90.06 217 ILE A O 1
ATOM 1739 N N . THR A 1 218 ? -21.576 -16.705 17.673 1.00 89.88 218 THR A N 1
ATOM 1740 C CA . THR A 1 218 ? -22.678 -17.220 18.506 1.00 89.88 218 THR A CA 1
ATOM 1741 C C . THR A 1 218 ? -22.530 -16.824 19.975 1.00 89.88 218 THR A C 1
ATOM 1743 O O . THR A 1 218 ? -23.476 -16.322 20.580 1.00 89.88 218 THR A O 1
ATOM 1746 N N . LYS A 1 219 ? -21.327 -16.948 20.556 1.00 89.38 219 LYS A N 1
ATOM 1747 C CA . LYS A 1 219 ? -21.065 -16.476 21.927 1.00 89.38 219 LYS A CA 1
ATOM 1748 C C . LYS A 1 219 ? -21.270 -14.966 22.070 1.00 89.38 219 LYS A C 1
ATOM 1750 O O . LYS A 1 219 ? -21.760 -14.518 23.105 1.00 89.38 219 LYS A O 1
ATOM 1755 N N . THR A 1 220 ? -20.874 -14.178 21.072 1.00 88.00 220 THR A N 1
ATOM 1756 C CA . THR A 1 220 ? -21.017 -12.714 21.112 1.00 88.00 220 THR A CA 1
ATOM 1757 C C . THR A 1 220 ? -22.473 -12.288 20.926 1.00 88.00 220 THR A C 1
ATOM 1759 O O . THR A 1 220 ? -22.899 -11.357 21.600 1.00 88.00 220 THR A O 1
ATOM 1762 N N . GLU A 1 221 ? -23.251 -12.997 20.103 1.00 90.25 221 GLU A N 1
ATOM 1763 C CA . GLU A 1 221 ? -24.698 -12.784 19.937 1.00 90.25 221 GLU A CA 1
ATOM 1764 C C . GLU A 1 221 ? -25.443 -13.011 21.251 1.00 90.25 221 GLU A C 1
ATOM 1766 O O . GLU A 1 221 ? -26.157 -12.117 21.698 1.00 90.25 221 GLU A O 1
ATOM 1771 N N . ILE A 1 222 ? -25.184 -14.132 21.932 1.00 92.38 222 ILE A N 1
ATOM 1772 C CA . ILE A 1 222 ? -25.792 -14.430 23.238 1.00 92.38 222 ILE A CA 1
ATOM 1773 C C . ILE A 1 222 ? -25.420 -13.356 24.271 1.00 92.38 222 ILE A C 1
ATOM 1775 O O . ILE A 1 222 ? -26.273 -12.856 25.000 1.00 92.38 222 ILE A O 1
ATOM 1779 N N . LYS A 1 223 ? -24.139 -12.960 24.338 1.00 91.31 223 LYS A N 1
ATOM 1780 C CA . LYS A 1 223 ? -23.694 -11.896 25.258 1.00 91.31 223 LYS A CA 1
ATOM 1781 C C . LYS A 1 223 ? -24.361 -10.554 24.946 1.00 91.31 223 LYS A C 1
ATOM 1783 O O . LYS A 1 223 ? -24.676 -9.812 25.873 1.00 91.31 223 LYS A O 1
ATOM 1788 N N . LEU A 1 224 ? -24.548 -10.229 23.666 1.00 91.06 224 LEU A N 1
ATOM 1789 C CA . LEU A 1 224 ? -25.198 -8.993 23.239 1.00 91.06 224 LEU A CA 1
ATOM 1790 C C . LEU A 1 224 ? -26.683 -8.994 23.613 1.00 91.06 224 LEU A C 1
ATOM 1792 O O . LEU A 1 224 ? -27.158 -7.989 24.130 1.00 91.06 224 LEU A O 1
ATOM 1796 N N . GLU A 1 225 ? -27.386 -10.109 23.416 1.00 93.19 225 GLU A N 1
ATOM 1797 C CA . GLU A 1 225 ? -28.793 -10.271 23.804 1.00 93.19 225 GLU A CA 1
ATOM 1798 C C . GLU A 1 225 ? -28.981 -10.046 25.311 1.00 93.19 225 GLU A C 1
ATOM 1800 O O . GLU A 1 225 ? -29.728 -9.154 25.711 1.00 93.19 225 GLU A O 1
ATOM 1805 N N . VAL A 1 226 ? -28.180 -10.722 26.142 1.00 92.94 226 VAL A N 1
ATOM 1806 C CA . VAL A 1 226 ? -28.187 -10.527 27.603 1.00 92.94 226 VAL A CA 1
ATOM 1807 C C . VAL A 1 226 ? -27.854 -9.078 27.986 1.00 92.94 226 VAL A C 1
ATOM 1809 O O . VAL A 1 226 ? -28.435 -8.523 28.919 1.00 92.94 226 VAL A O 1
ATOM 1812 N N . CYS A 1 227 ? -26.922 -8.433 27.277 1.00 92.69 227 CYS A N 1
ATOM 1813 C CA . CYS A 1 227 ? -26.578 -7.030 27.521 1.00 92.69 227 CYS A CA 1
ATOM 1814 C C . CYS A 1 227 ? -27.764 -6.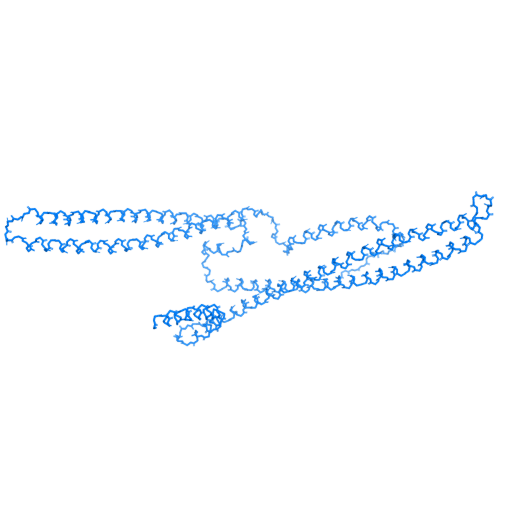098 27.232 1.00 92.69 227 CYS A C 1
ATOM 1816 O O . CYS A 1 227 ? -28.041 -5.190 28.018 1.00 92.69 227 CYS A O 1
ATOM 1818 N N . MET A 1 228 ? -28.483 -6.341 26.133 1.00 91.06 228 MET A N 1
ATOM 1819 C CA . MET A 1 228 ? -29.660 -5.564 25.748 1.00 91.06 228 MET A CA 1
ATOM 1820 C C . MET A 1 228 ? -30.816 -5.756 26.734 1.00 91.06 228 MET A C 1
ATOM 1822 O O . MET A 1 228 ? -31.427 -4.764 27.128 1.00 91.06 228 MET A O 1
ATOM 1826 N N . GLU A 1 229 ? -31.063 -6.981 27.204 1.00 93.50 229 GLU A N 1
ATOM 1827 C CA . GLU A 1 229 ? -32.062 -7.260 28.247 1.00 93.50 229 GLU A CA 1
ATOM 1828 C C . GLU A 1 229 ? -31.754 -6.499 29.547 1.00 93.50 229 GLU A C 1
ATOM 1830 O O . GLU A 1 229 ? -32.610 -5.796 30.090 1.00 93.50 229 GLU A O 1
ATOM 1835 N N . GLN A 1 230 ? -30.502 -6.542 30.014 1.00 91.50 230 GLN A N 1
ATOM 1836 C CA . GLN A 1 230 ? -30.078 -5.794 31.204 1.00 91.50 230 GLN A CA 1
ATOM 1837 C C . GLN A 1 230 ? -30.254 -4.280 31.029 1.00 91.50 230 GLN A C 1
ATOM 1839 O O . GLN A 1 230 ? -30.602 -3.574 31.975 1.00 91.50 230 GLN A O 1
ATOM 1844 N N . LEU A 1 231 ? -30.014 -3.762 29.824 1.00 90.62 231 LEU A N 1
ATOM 1845 C CA . LEU A 1 231 ? -30.200 -2.349 29.508 1.00 90.62 231 LEU A CA 1
ATOM 1846 C C . LEU A 1 231 ? -31.686 -1.969 29.555 1.00 90.62 231 LEU A C 1
ATOM 1848 O O . LEU A 1 231 ? -32.028 -0.934 30.133 1.00 90.62 231 LEU A O 1
ATOM 1852 N N . THR A 1 232 ? -32.571 -2.824 29.030 1.00 91.06 232 THR A N 1
ATOM 1853 C CA . THR A 1 232 ? -34.023 -2.620 29.135 1.00 91.06 232 THR A CA 1
ATOM 1854 C C . THR A 1 232 ? -34.495 -2.627 30.587 1.00 91.06 232 THR A C 1
ATOM 1856 O O . THR A 1 232 ? -35.158 -1.676 31.000 1.00 91.06 232 THR A O 1
ATOM 1859 N N . GLU A 1 233 ? -34.044 -3.579 31.407 1.00 92.50 233 GLU A N 1
ATOM 1860 C CA . GLU A 1 233 ? -34.396 -3.641 32.831 1.00 92.50 233 GLU A CA 1
ATOM 1861 C C . GLU A 1 233 ? -33.933 -2.385 33.595 1.00 92.50 233 GLU A C 1
ATOM 1863 O O . GLU A 1 233 ? -34.652 -1.826 34.425 1.00 92.50 233 GLU A O 1
ATOM 1868 N N . LEU A 1 234 ? -32.734 -1.874 33.295 1.00 90.06 234 LEU A N 1
ATOM 1869 C CA . LEU A 1 234 ? -32.245 -0.627 33.890 1.00 90.06 234 LEU A CA 1
ATOM 1870 C C . LEU A 1 234 ? -33.064 0.590 33.467 1.00 90.06 234 LEU A C 1
ATOM 1872 O O . LEU A 1 234 ? -33.262 1.501 34.275 1.00 90.06 234 LEU A O 1
ATOM 1876 N N . SER A 1 235 ? -33.526 0.613 32.217 1.00 88.06 235 SER A N 1
ATOM 1877 C CA . SER A 1 235 ? -34.375 1.688 31.711 1.00 88.06 235 SER A CA 1
ATOM 1878 C C . SER A 1 235 ? -35.742 1.703 32.404 1.00 88.06 235 SER A C 1
ATOM 1880 O O . SER A 1 235 ? -36.211 2.774 32.794 1.00 88.06 235 SER A O 1
ATOM 1882 N N . GLU A 1 236 ? -36.319 0.528 32.668 1.00 91.56 236 GLU A N 1
ATOM 1883 C CA . GLU A 1 236 ? -37.567 0.372 33.421 1.00 91.56 236 GLU A CA 1
ATOM 1884 C C . GLU A 1 236 ? -37.396 0.827 34.873 1.00 91.56 236 GLU A C 1
ATOM 1886 O O . GLU A 1 236 ? -38.138 1.693 35.338 1.00 91.56 236 GLU A O 1
ATOM 1891 N N . ARG A 1 237 ? -36.338 0.375 35.561 1.00 87.88 237 ARG A N 1
ATOM 1892 C CA . ARG A 1 237 ? -36.021 0.821 36.933 1.00 87.88 237 ARG A CA 1
ATOM 1893 C C . ARG A 1 237 ? -35.812 2.335 37.028 1.00 87.88 237 ARG A C 1
ATOM 1895 O O . ARG A 1 237 ? -36.172 2.963 38.024 1.00 87.88 237 ARG A O 1
ATOM 1902 N N . LEU A 1 238 ? -35.219 2.957 36.006 1.00 88.31 238 LEU A N 1
ATOM 1903 C CA . LEU A 1 238 ? -35.072 4.415 35.941 1.00 88.31 238 LEU A CA 1
ATOM 1904 C C . LEU A 1 238 ? -36.409 5.134 35.742 1.00 88.31 238 LEU A C 1
ATOM 1906 O O . LEU A 1 238 ? -36.595 6.226 36.296 1.00 88.31 238 LEU A O 1
ATOM 1910 N N . ALA A 1 239 ? -37.322 4.550 34.965 1.00 89.00 239 ALA A N 1
ATOM 1911 C CA . ALA A 1 239 ? -38.674 5.064 34.794 1.00 89.00 239 ALA A CA 1
ATOM 1912 C C . ALA A 1 239 ? -39.462 4.973 36.110 1.00 89.00 239 ALA A C 1
ATOM 1914 O O . ALA A 1 239 ? -40.006 5.984 36.549 1.00 89.00 239 ALA A O 1
ATOM 1915 N N . GLU A 1 240 ? -39.415 3.830 36.800 1.00 90.62 240 GLU A N 1
ATOM 1916 C CA . GLU A 1 240 ? -40.020 3.637 38.127 1.00 90.62 240 GLU A CA 1
ATOM 1917 C C . GLU A 1 240 ? -39.511 4.668 39.138 1.00 90.62 240 GLU A C 1
ATOM 1919 O O . GLU A 1 240 ? -40.301 5.391 39.740 1.00 90.62 240 GLU A O 1
ATOM 1924 N N . LYS A 1 241 ? -38.186 4.836 39.258 1.00 86.62 241 LYS A N 1
ATOM 1925 C CA . LYS A 1 241 ? -37.603 5.836 40.169 1.00 86.62 241 LYS A CA 1
ATOM 1926 C C . LYS A 1 241 ? -37.979 7.264 39.799 1.00 86.62 241 LYS A C 1
ATOM 1928 O O . LYS A 1 241 ? -38.094 8.124 40.667 1.00 86.62 241 LYS A O 1
ATOM 1933 N N . THR A 1 242 ? -38.177 7.538 38.513 1.00 84.69 242 THR A N 1
ATOM 1934 C CA . THR A 1 242 ? -38.652 8.848 38.064 1.00 84.69 242 THR A CA 1
ATOM 1935 C C . THR A 1 242 ? -40.116 9.069 38.444 1.00 84.69 242 THR A C 1
ATOM 1937 O O . THR A 1 242 ? -40.444 10.168 38.883 1.00 84.69 242 THR A O 1
ATOM 1940 N N . ASN A 1 243 ? -40.963 8.043 38.355 1.00 89.88 243 ASN A N 1
ATOM 1941 C CA . ASN A 1 243 ? -42.351 8.100 38.814 1.00 89.88 243 ASN A CA 1
ATOM 1942 C C . ASN A 1 243 ? -42.432 8.290 40.336 1.00 89.88 243 ASN A C 1
ATOM 1944 O O . ASN A 1 243 ? -43.129 9.194 40.784 1.00 89.88 243 ASN A O 1
ATOM 1948 N N . GLU A 1 244 ? -41.641 7.549 41.121 1.00 88.56 244 GLU A N 1
ATOM 1949 C CA . GLU A 1 244 ? -41.549 7.733 42.581 1.00 88.56 244 GLU A CA 1
ATOM 1950 C C . GLU A 1 244 ? -41.133 9.169 42.950 1.00 88.56 244 GLU A C 1
ATOM 1952 O O . GLU A 1 244 ? -41.698 9.783 43.856 1.00 88.56 244 GLU A O 1
ATOM 1957 N N . MET A 1 245 ? -40.168 9.751 42.225 1.00 83.69 245 MET A N 1
ATOM 1958 C CA . MET A 1 245 ? -39.791 11.156 42.416 1.00 83.69 245 MET A CA 1
ATOM 1959 C C . MET A 1 245 ? -40.951 12.114 42.119 1.00 83.69 245 MET A C 1
ATOM 1961 O O . MET A 1 245 ? -41.132 13.085 42.858 1.00 83.69 245 MET A O 1
ATOM 1965 N N . TYR A 1 246 ? -41.724 11.865 41.055 1.00 84.38 246 TYR A N 1
ATOM 1966 C CA . TYR A 1 246 ? -42.900 12.673 40.730 1.00 84.38 246 TYR A CA 1
ATOM 1967 C C . TYR A 1 246 ? -43.959 12.584 41.832 1.00 84.38 246 TYR A C 1
ATOM 1969 O O . TYR A 1 246 ? -44.412 13.630 42.296 1.00 84.38 246 TYR A O 1
ATOM 1977 N N . GLU A 1 247 ? -44.273 11.386 42.326 1.00 88.19 247 GLU A N 1
ATOM 1978 C CA . GLU A 1 247 ? -45.226 11.183 43.425 1.00 88.19 247 GLU A CA 1
ATOM 1979 C C . GLU A 1 247 ? -44.795 11.912 44.706 1.00 88.19 247 GLU A C 1
ATOM 1981 O O . GLU A 1 247 ? -45.592 12.629 45.314 1.00 88.19 247 GLU A O 1
ATOM 1986 N N . ILE A 1 248 ? -43.519 11.809 45.102 1.00 85.44 248 ILE A N 1
ATOM 1987 C CA . ILE A 1 248 ? -43.001 12.530 46.278 1.00 85.44 248 ILE A CA 1
ATOM 1988 C C . ILE A 1 248 ? -43.042 14.044 46.048 1.00 85.44 248 ILE A C 1
ATOM 1990 O O . ILE A 1 248 ? -43.403 14.799 46.953 1.00 85.44 248 ILE A O 1
ATOM 1994 N N . SER A 1 249 ? -42.715 14.514 44.842 1.00 82.44 249 SER A N 1
ATOM 1995 C CA . SER A 1 249 ? -42.807 15.939 44.515 1.00 82.44 249 SER A CA 1
ATOM 1996 C C . SER A 1 249 ? -44.252 16.450 44.589 1.00 82.44 249 SER A C 1
ATOM 1998 O O . SER A 1 249 ? -44.500 17.526 45.136 1.00 82.44 249 SER A O 1
ATOM 2000 N N . GLU A 1 250 ? -45.227 15.651 44.150 1.00 84.25 250 GLU A N 1
ATOM 2001 C CA . GLU A 1 250 ? -46.649 15.962 44.263 1.00 84.25 250 GLU A CA 1
ATOM 2002 C C . GLU A 1 250 ? -47.088 15.999 45.737 1.00 84.25 250 GLU A C 1
ATOM 2004 O O . GLU A 1 250 ? -47.735 16.954 46.174 1.00 84.25 250 GLU A O 1
ATOM 2009 N N . GLN A 1 251 ? -46.647 15.042 46.559 1.00 84.19 251 GLN A N 1
ATOM 2010 C CA . GLN A 1 251 ? -46.882 15.046 48.009 1.00 84.19 251 GLN A CA 1
ATOM 2011 C C . GLN A 1 251 ? -46.289 16.289 48.696 1.00 84.19 251 GLN A C 1
ATOM 2013 O O . GLN A 1 251 ? -46.935 16.897 49.553 1.00 84.19 251 GLN A O 1
ATOM 2018 N N . ILE A 1 252 ? -45.100 16.738 48.283 1.00 81.56 252 ILE A N 1
ATOM 2019 C CA . ILE A 1 252 ? -44.502 17.989 48.773 1.00 81.56 252 ILE A CA 1
ATOM 2020 C C . ILE A 1 252 ? -45.368 19.190 48.368 1.00 81.56 252 ILE A C 1
ATOM 2022 O O . ILE A 1 252 ? -45.696 20.029 49.213 1.00 81.56 252 ILE A O 1
ATOM 2026 N N . THR A 1 253 ? -45.788 19.280 47.102 1.00 78.75 253 THR A N 1
ATOM 2027 C CA . THR A 1 253 ? -46.619 20.404 46.628 1.00 78.75 253 THR A CA 1
ATOM 2028 C C . THR A 1 253 ? -47.994 20.447 47.296 1.00 78.75 253 THR A C 1
ATOM 2030 O O . THR A 1 253 ? -48.450 21.527 47.673 1.00 78.75 253 THR A O 1
ATOM 2033 N N . THR A 1 254 ? -48.637 19.302 47.530 1.00 79.19 254 THR A N 1
ATOM 2034 C CA . THR A 1 254 ? -49.924 19.217 48.240 1.00 79.19 254 THR A CA 1
ATOM 2035 C C . THR A 1 254 ? -49.778 19.562 49.725 1.00 79.19 254 THR A C 1
ATOM 2037 O O . THR A 1 254 ? -50.603 20.307 50.269 1.00 79.19 254 THR A O 1
ATOM 2040 N N . ALA A 1 255 ? -48.696 19.125 50.382 1.00 73.81 255 ALA A N 1
ATOM 2041 C CA . ALA A 1 255 ? -48.375 19.504 51.759 1.00 73.81 255 ALA A CA 1
ATOM 2042 C C . ALA A 1 255 ? -48.129 21.020 51.906 1.00 73.81 255 ALA A C 1
ATOM 2044 O O . ALA A 1 255 ? -48.609 21.633 52.871 1.00 73.81 255 ALA A O 1
ATOM 2045 N N . LEU A 1 256 ? -47.449 21.636 50.929 1.00 71.38 256 LEU A N 1
ATOM 2046 C CA . LEU A 1 256 ? -47.205 23.082 50.847 1.00 71.38 256 LEU A CA 1
ATOM 2047 C C . LEU A 1 256 ? -48.486 23.874 50.518 1.00 71.38 256 LEU A C 1
ATOM 2049 O O . LEU A 1 256 ? -48.797 24.853 51.198 1.00 71.38 256 LEU A O 1
ATOM 2053 N N . GLY A 1 257 ? -49.287 23.431 49.545 1.00 63.47 257 GLY A N 1
ATOM 2054 C CA . GLY A 1 257 ? -50.558 24.062 49.164 1.00 63.47 257 GLY A CA 1
ATOM 2055 C C . GLY A 1 257 ? -51.611 24.005 50.278 1.00 63.47 257 GLY A C 1
ATOM 2056 O O . GLY A 1 257 ? -52.289 24.994 50.568 1.00 63.47 257 GLY A O 1
ATOM 2057 N N . GLY A 1 258 ? -51.672 22.890 51.013 1.00 56.59 258 GLY A N 1
ATOM 2058 C CA . GLY A 1 258 ? -52.499 22.736 52.212 1.00 56.59 258 GLY A CA 1
ATOM 2059 C C . GLY A 1 258 ? -52.000 23.509 53.444 1.00 56.59 258 GLY A C 1
ATOM 2060 O O . GLY A 1 258 ? -52.661 23.488 54.489 1.00 56.59 258 GLY A O 1
ATOM 2061 N N . ALA A 1 259 ? -50.832 24.159 53.376 1.00 52.41 259 ALA A N 1
ATOM 2062 C CA . ALA A 1 259 ? -50.337 25.079 54.402 1.00 52.41 259 ALA A CA 1
ATOM 2063 C C . ALA A 1 259 ? -50.765 26.537 54.144 1.00 52.41 259 ALA A C 1
ATOM 2065 O O . ALA A 1 259 ? -50.837 27.319 55.093 1.00 52.41 259 ALA A O 1
ATOM 2066 N N . ILE A 1 260 ? -51.113 26.886 52.899 1.00 51.56 260 ILE A N 1
ATOM 2067 C CA . ILE A 1 260 ? -51.528 28.241 52.502 1.00 51.56 260 ILE A CA 1
ATOM 2068 C C . ILE A 1 260 ? -53.043 28.455 52.716 1.00 51.56 260 ILE A C 1
ATOM 2070 O O . ILE A 1 260 ? -53.457 29.559 53.064 1.00 51.56 260 ILE A O 1
ATOM 2074 N N . SER A 1 261 ? -53.878 27.408 52.618 1.00 45.28 261 SER A N 1
ATOM 2075 C CA . SER A 1 261 ? -55.350 27.541 52.691 1.00 45.28 261 SER A CA 1
ATOM 2076 C C . SER A 1 261 ? -55.976 27.521 54.099 1.00 45.28 261 SER A C 1
ATOM 2078 O O . SER A 1 261 ? -57.166 27.797 54.237 1.00 45.28 261 SER A O 1
ATOM 2080 N N . LYS A 1 262 ? -55.215 27.250 55.172 1.00 49.66 262 LYS A N 1
ATOM 2081 C CA . LYS A 1 262 ? -55.734 27.247 56.559 1.00 49.66 262 LYS A CA 1
ATOM 2082 C C . LYS A 1 262 ? -55.083 28.327 57.427 1.00 49.66 262 LYS A C 1
ATOM 2084 O O . LYS A 1 262 ? -54.235 28.049 58.277 1.00 49.66 262 LYS A O 1
ATOM 2089 N N . LYS A 1 263 ? -55.541 29.575 57.270 1.00 46.09 263 LYS A N 1
ATOM 2090 C CA . LYS A 1 263 ? -55.454 30.590 58.336 1.00 46.09 263 LYS A CA 1
ATOM 2091 C C . LYS A 1 263 ? -56.373 30.156 59.486 1.00 46.09 263 LYS A C 1
ATOM 2093 O O . LYS A 1 263 ? -57.565 30.417 59.449 1.00 46.09 263 LYS A O 1
ATOM 2098 N N . GLY A 1 264 ? -55.818 29.489 60.496 1.00 47.31 264 GLY A N 1
ATOM 2099 C CA . GLY A 1 264 ? -56.509 29.261 61.771 1.00 47.31 264 GLY A CA 1
ATOM 2100 C C . GLY A 1 264 ? -56.398 27.834 62.291 1.00 47.31 264 GLY A C 1
ATOM 2101 O O . GLY A 1 264 ? -57.289 27.032 62.059 1.00 47.31 264 GLY A O 1
ATOM 2102 N N . LEU A 1 265 ? -55.287 27.521 62.969 1.00 45.84 265 LEU A N 1
ATOM 2103 C CA . LEU A 1 265 ? -55.168 26.561 64.086 1.00 45.84 265 LEU A CA 1
ATOM 2104 C C . LEU A 1 265 ? -53.676 26.419 64.432 1.00 45.84 265 LEU A C 1
ATOM 2106 O O . LEU A 1 265 ? -52.911 25.701 63.785 1.00 45.84 265 LEU A O 1
ATOM 2110 N N . LEU A 1 266 ? -53.254 27.158 65.458 1.00 50.84 266 LEU A N 1
ATOM 2111 C CA . LEU A 1 266 ? -51.868 27.394 65.885 1.00 50.84 266 LEU A CA 1
ATOM 2112 C C . LEU A 1 266 ? -51.155 26.190 66.549 1.00 50.84 266 LEU A C 1
ATOM 2114 O O . LEU A 1 266 ? -50.121 26.374 67.179 1.00 50.84 266 LEU A O 1
ATOM 2118 N N . GLY A 1 267 ? -51.632 24.953 66.363 1.00 49.03 267 GLY A N 1
ATOM 2119 C CA . GLY A 1 267 ? -51.026 23.747 66.960 1.00 49.03 267 GLY A CA 1
ATOM 2120 C C . GLY A 1 267 ? -50.282 22.806 65.999 1.00 49.03 267 GLY A C 1
ATOM 2121 O O . GLY A 1 267 ? -49.387 22.085 66.426 1.00 49.03 267 GLY A O 1
ATOM 2122 N N . LYS A 1 268 ? -50.599 22.796 64.692 1.00 51.41 268 LYS A N 1
ATOM 2123 C CA . LYS A 1 268 ? -50.115 21.746 63.755 1.00 51.41 268 LYS A CA 1
ATOM 2124 C C . LYS A 1 268 ? -48.913 22.127 62.877 1.00 51.41 268 LYS A C 1
ATOM 2126 O O . LYS A 1 268 ? -48.406 21.275 62.147 1.00 51.41 268 LYS A O 1
ATOM 2131 N N . LYS A 1 269 ? -48.410 23.368 62.964 1.00 52.41 269 LYS A N 1
ATOM 2132 C CA . LYS A 1 269 ? -47.322 23.877 62.099 1.00 52.41 269 LYS A CA 1
ATOM 2133 C C . LYS A 1 269 ? -45.995 23.110 62.234 1.00 52.41 269 LYS A C 1
ATOM 2135 O O . LYS A 1 269 ? -45.305 22.945 61.235 1.00 52.41 269 LYS A O 1
ATOM 2140 N N . LYS A 1 270 ? -45.651 22.604 63.428 1.00 55.72 270 LYS A N 1
ATOM 2141 C CA . LYS A 1 270 ? -44.417 21.816 63.629 1.00 55.72 270 LYS A CA 1
ATOM 2142 C C . LYS A 1 270 ? -44.474 20.432 62.964 1.00 55.72 270 LYS A C 1
ATOM 2144 O O . LYS A 1 270 ? -43.462 20.002 62.426 1.00 55.72 270 LYS A O 1
ATOM 2149 N N . SER A 1 271 ? -45.642 19.777 62.937 1.00 59.88 271 SER A N 1
ATOM 2150 C CA . SER A 1 271 ? -45.792 18.438 62.328 1.00 59.88 271 SER A CA 1
ATOM 2151 C C . SER A 1 271 ? -45.614 18.461 60.805 1.00 59.88 271 SER A C 1
ATOM 2153 O O . SER A 1 271 ? -44.798 17.715 60.281 1.00 59.88 271 SER A O 1
ATOM 2155 N N . LYS A 1 272 ? -46.253 19.415 60.110 1.00 66.00 272 LYS A N 1
ATOM 2156 C CA . LYS A 1 272 ? -46.124 19.568 58.650 1.00 66.00 272 LYS A CA 1
ATOM 2157 C C . LYS A 1 272 ? -44.711 19.954 58.203 1.00 66.00 272 LYS A C 1
ATOM 2159 O O . LYS A 1 272 ? -44.274 19.569 57.129 1.00 66.00 272 LYS A O 1
ATOM 2164 N N . SER A 1 273 ? -43.980 20.708 59.030 1.00 69.94 273 SER A N 1
ATOM 2165 C CA . SER A 1 273 ? -42.578 21.050 58.755 1.00 69.94 273 SER A CA 1
ATOM 2166 C C . SER A 1 273 ? -41.653 19.831 58.824 1.00 69.94 273 SER A C 1
ATOM 2168 O O . SER A 1 273 ? -40.710 19.756 58.040 1.00 69.94 273 SER A O 1
ATOM 2170 N N . ALA A 1 274 ? -41.896 18.907 59.757 1.00 75.00 274 ALA A N 1
ATOM 2171 C CA . ALA A 1 274 ? -41.120 17.674 59.864 1.00 75.00 274 ALA A CA 1
ATOM 2172 C C . ALA A 1 274 ? -41.430 16.718 58.700 1.00 75.00 274 ALA A C 1
ATOM 2174 O O . ALA A 1 274 ? -40.515 16.128 58.136 1.00 75.00 274 ALA A O 1
ATOM 2175 N N . GLU A 1 275 ? -42.700 16.646 58.297 1.00 78.06 275 GLU A N 1
ATOM 2176 C CA . GLU A 1 275 ? -43.179 15.834 57.175 1.00 78.06 275 GLU A CA 1
ATOM 2177 C C . GLU A 1 275 ? -42.570 16.290 55.835 1.00 78.06 275 GLU A C 1
ATOM 2179 O O . GLU A 1 275 ? -41.977 15.481 55.126 1.00 78.06 275 GLU A O 1
ATOM 2184 N N . ILE A 1 276 ? -42.565 17.599 55.544 1.00 80.12 276 ILE A N 1
ATOM 2185 C CA . ILE A 1 276 ? -41.915 18.149 54.338 1.00 80.12 276 ILE A CA 1
ATOM 2186 C C . ILE A 1 276 ? -40.408 17.861 54.333 1.00 80.12 276 ILE A C 1
ATOM 2188 O O . ILE A 1 276 ? -39.884 17.398 53.326 1.00 80.12 276 ILE A O 1
ATOM 2192 N N . LYS A 1 277 ? -39.709 18.055 55.461 1.00 82.31 277 LYS A N 1
ATOM 2193 C CA . LYS A 1 277 ? -38.271 17.742 55.554 1.00 82.31 277 LYS A CA 1
ATOM 2194 C C . LYS A 1 277 ? -37.981 16.259 55.321 1.00 82.31 277 LYS A C 1
ATOM 2196 O O . LYS A 1 277 ? -36.957 15.927 54.729 1.00 82.31 277 LYS A O 1
ATOM 2201 N N . SER A 1 278 ? -38.867 15.372 55.779 1.00 84.44 278 SER A N 1
ATOM 2202 C CA . SER A 1 278 ? -38.732 13.934 55.531 1.00 84.44 278 SER A CA 1
ATOM 2203 C C . SER A 1 278 ? -38.916 13.592 54.047 1.00 84.44 278 SER A C 1
ATOM 2205 O O . SER A 1 278 ? -38.084 12.877 53.490 1.00 84.44 278 SER A O 1
ATOM 2207 N N . LEU A 1 279 ? -39.900 14.195 53.370 1.00 84.12 279 LEU A N 1
ATOM 2208 C CA . LEU A 1 279 ? -40.126 14.022 51.931 1.00 84.12 279 LEU A CA 1
ATOM 2209 C C . LEU A 1 279 ? -38.982 14.611 51.088 1.00 84.12 279 LEU A C 1
ATOM 2211 O O . LEU A 1 279 ? -38.537 13.978 50.138 1.00 84.12 279 LEU A O 1
ATOM 2215 N N . GLU A 1 280 ? -38.436 15.770 51.468 1.00 85.06 280 GLU A N 1
ATOM 2216 C CA . GLU A 1 280 ? -37.250 16.356 50.825 1.00 85.06 280 GLU A CA 1
ATOM 2217 C C . GLU A 1 280 ? -36.016 15.455 50.966 1.00 85.06 280 GLU A C 1
ATOM 2219 O O . GLU A 1 280 ? -35.230 15.324 50.027 1.00 85.06 280 GLU A O 1
ATOM 2224 N N . SER A 1 281 ? -35.834 14.816 52.128 1.00 86.75 281 SER A N 1
ATOM 2225 C CA . SER A 1 281 ? -34.738 13.861 52.325 1.00 86.75 281 SER A CA 1
ATOM 2226 C C . SER A 1 281 ? -34.911 12.592 51.483 1.00 86.75 281 SER A C 1
ATOM 2228 O O . SER A 1 281 ? -33.938 12.118 50.899 1.00 86.75 281 SER A O 1
ATOM 2230 N N . ALA A 1 282 ? -36.144 12.092 51.347 1.00 84.94 282 ALA A N 1
ATOM 2231 C CA . ALA A 1 282 ? -36.464 10.954 50.490 1.00 84.94 282 ALA A CA 1
ATOM 2232 C C . ALA A 1 282 ? -36.267 11.286 49.001 1.00 84.94 282 ALA A C 1
ATOM 2234 O O . ALA A 1 282 ? -35.707 10.482 48.260 1.00 84.94 282 ALA A O 1
ATOM 2235 N N . LEU A 1 283 ? -36.644 12.497 48.575 1.00 85.81 283 LEU A N 1
ATOM 2236 C CA . LEU A 1 283 ? -36.442 12.970 47.206 1.00 85.81 283 LEU A CA 1
ATOM 2237 C C . LEU A 1 283 ? -34.951 13.082 46.861 1.00 85.81 283 LEU A C 1
ATOM 2239 O O . LEU A 1 283 ? -34.540 12.602 45.809 1.00 85.81 283 LEU A O 1
ATOM 2243 N N . LYS A 1 284 ? -34.124 13.625 47.765 1.00 85.25 284 LYS A N 1
ATOM 2244 C CA . LYS A 1 284 ? -32.660 13.659 47.583 1.00 85.25 284 LYS A CA 1
ATOM 2245 C C . LYS A 1 284 ? -32.055 12.260 47.461 1.00 85.25 284 LYS A C 1
ATOM 2247 O O . LYS A 1 284 ? -31.209 12.035 46.601 1.00 85.25 284 LYS A O 1
ATOM 2252 N N . LEU A 1 285 ? -32.513 11.311 48.278 1.00 89.50 285 LEU A N 1
ATOM 2253 C CA . LEU A 1 285 ? -32.063 9.921 48.190 1.00 89.50 285 LEU A CA 1
ATOM 2254 C C . LEU A 1 285 ? -32.434 9.293 46.833 1.00 89.50 285 LEU A C 1
ATOM 2256 O O . LEU A 1 285 ? -31.607 8.616 46.224 1.00 89.50 285 LEU A O 1
ATOM 2260 N N . LEU A 1 286 ? -33.648 9.541 46.329 1.00 85.94 286 LEU A N 1
ATOM 2261 C CA . LEU A 1 286 ? -34.070 9.073 45.004 1.00 85.94 286 LEU A CA 1
ATOM 2262 C C . LEU A 1 286 ? -33.285 9.736 43.866 1.00 85.94 286 LEU A C 1
ATOM 2264 O O . LEU A 1 286 ? -32.951 9.063 42.891 1.00 85.94 286 LEU A O 1
ATOM 2268 N N . GLU A 1 287 ? -32.942 11.021 43.984 1.00 85.12 287 GLU A N 1
ATOM 2269 C CA . GLU A 1 287 ? -32.068 11.712 43.028 1.00 85.12 287 GLU A CA 1
ATOM 2270 C C . GLU A 1 287 ? -30.684 11.062 42.959 1.00 85.12 287 GLU A C 1
ATOM 2272 O O . GLU A 1 287 ? -30.180 10.787 41.865 1.00 85.12 287 GLU A O 1
ATOM 2277 N N . GLU A 1 288 ? -30.085 10.759 44.112 1.00 88.19 288 GLU A N 1
ATOM 2278 C CA . GLU A 1 288 ? -28.801 10.060 44.194 1.00 88.19 288 GLU A CA 1
ATOM 2279 C C . GLU A 1 288 ? -28.880 8.659 43.569 1.00 88.19 288 GLU A C 1
ATOM 2281 O O . GLU A 1 288 ? -28.035 8.300 42.742 1.00 88.19 288 GLU A O 1
ATOM 2286 N N . GLN A 1 289 ? -29.927 7.889 43.886 1.00 87.31 289 GLN A N 1
ATOM 2287 C CA . GLN A 1 289 ? -30.162 6.561 43.309 1.00 87.31 289 GLN A CA 1
ATOM 2288 C C . GLN A 1 289 ? -30.363 6.618 41.788 1.00 87.31 289 GLN A C 1
ATOM 2290 O O . GLN A 1 289 ? -29.747 5.844 41.053 1.00 87.31 289 GLN A O 1
ATOM 2295 N N . LYS A 1 290 ? -31.157 7.572 41.290 1.00 84.06 290 LYS A N 1
ATOM 2296 C CA . LYS A 1 290 ? -31.378 7.803 39.855 1.00 84.06 290 LYS A CA 1
ATOM 2297 C C . LYS A 1 290 ? -30.082 8.162 39.135 1.00 84.06 290 LYS A C 1
ATOM 2299 O O . LYS A 1 290 ? -29.825 7.665 38.039 1.00 84.06 290 LYS A O 1
ATOM 2304 N N . MET A 1 291 ? -29.241 9.000 39.738 1.00 83.56 291 MET A N 1
ATOM 2305 C CA . MET A 1 291 ? -27.930 9.335 39.179 1.00 83.56 291 MET A CA 1
ATOM 2306 C C . MET A 1 291 ? -26.982 8.131 39.164 1.00 83.56 291 MET A C 1
ATOM 2308 O O . MET A 1 291 ? -26.238 7.959 38.196 1.00 83.56 291 MET A O 1
ATOM 2312 N N . GLY A 1 292 ? -27.030 7.276 40.189 1.00 84.88 292 GLY A N 1
ATOM 2313 C CA . GLY A 1 292 ? -26.308 6.002 40.220 1.00 84.88 292 GLY A CA 1
ATOM 2314 C C . GLY A 1 292 ? -26.740 5.057 39.094 1.00 84.88 292 GLY A C 1
ATOM 2315 O O . GLY A 1 292 ? -25.896 4.578 38.335 1.00 84.88 292 GLY A O 1
ATOM 2316 N N . LEU A 1 293 ? -28.050 4.864 38.921 1.00 83.94 293 LEU A N 1
ATOM 2317 C CA . LEU A 1 293 ? -28.616 4.024 37.861 1.00 83.94 293 LEU A CA 1
ATOM 2318 C C . LEU A 1 293 ? -28.288 4.552 36.457 1.00 83.94 293 LEU A C 1
ATOM 2320 O O . LEU A 1 293 ? -27.914 3.767 35.592 1.00 83.94 293 LEU A O 1
ATOM 2324 N N . LYS A 1 294 ? -28.318 5.874 36.235 1.00 82.62 294 LYS A N 1
ATOM 2325 C CA . LYS A 1 294 ? -27.895 6.478 34.956 1.00 82.62 294 LYS A CA 1
ATOM 2326 C C . LYS A 1 294 ? -26.434 6.190 34.617 1.00 82.62 294 LYS A C 1
ATOM 2328 O O . LYS A 1 294 ? -26.113 5.917 33.464 1.00 82.62 294 LYS A O 1
ATOM 2333 N N . LYS A 1 295 ? -25.530 6.245 35.602 1.00 88.62 295 LYS A N 1
ATOM 2334 C CA . LYS A 1 295 ? -24.118 5.887 35.381 1.00 88.62 295 LYS A CA 1
ATOM 2335 C C . LYS A 1 295 ? -23.975 4.417 34.991 1.00 88.62 295 LYS A C 1
ATOM 2337 O O . LYS A 1 295 ? -23.187 4.102 34.104 1.00 88.62 295 LYS A O 1
ATOM 2342 N N . PHE A 1 296 ? -24.744 3.540 35.633 1.00 89.50 296 PHE A N 1
ATOM 2343 C CA . PHE A 1 296 ? -24.739 2.114 35.323 1.00 89.50 296 PHE A CA 1
ATOM 2344 C C . PHE A 1 296 ? -25.319 1.829 33.928 1.00 89.50 296 PHE A C 1
ATOM 2346 O O . PHE A 1 296 ? -24.728 1.057 33.177 1.00 89.50 296 PHE A O 1
ATOM 2353 N N . GLN A 1 297 ? -26.389 2.529 33.534 1.00 85.56 297 GLN A N 1
ATOM 2354 C CA . GLN A 1 297 ? -26.936 2.480 32.176 1.00 85.56 297 GLN A CA 1
ATOM 2355 C C . GLN A 1 297 ? -25.886 2.881 31.130 1.00 85.56 297 GLN A C 1
ATOM 2357 O O . GLN A 1 297 ? -25.672 2.139 30.180 1.00 85.56 297 GLN A O 1
ATOM 2362 N N . LEU A 1 298 ? -25.170 3.996 31.326 1.00 86.00 298 LEU A N 1
ATOM 2363 C CA . LEU A 1 298 ? -24.111 4.428 30.400 1.00 86.00 298 LEU A CA 1
ATOM 2364 C C . LEU A 1 298 ? -22.969 3.406 30.292 1.00 86.00 298 LEU A C 1
ATOM 2366 O O . LEU A 1 298 ? -22.430 3.180 29.208 1.00 86.00 298 LEU A O 1
ATOM 2370 N N . ALA A 1 299 ? -22.583 2.783 31.409 1.00 87.56 299 ALA A N 1
ATOM 2371 C CA . ALA A 1 299 ? -21.572 1.730 31.400 1.00 87.56 299 ALA A CA 1
ATOM 2372 C C . ALA A 1 299 ? -22.042 0.509 30.590 1.00 87.56 299 ALA A C 1
ATOM 2374 O O . ALA A 1 299 ? -21.281 -0.005 29.769 1.00 87.56 299 ALA A O 1
ATOM 2375 N N . LYS A 1 300 ? -23.304 0.100 30.764 1.00 87.75 300 LYS A N 1
ATOM 2376 C CA . LYS A 1 300 ? -23.918 -1.011 30.025 1.00 87.75 300 LYS A CA 1
ATOM 2377 C C . LYS A 1 300 ? -24.120 -0.701 28.544 1.00 87.75 300 LYS A C 1
ATOM 2379 O O . LYS A 1 300 ? -23.794 -1.533 27.710 1.00 87.75 300 LYS A O 1
ATOM 2384 N N . GLU A 1 301 ? -24.540 0.510 28.192 1.00 88.12 301 GLU A N 1
ATOM 2385 C CA . GLU A 1 301 ? -24.616 0.971 26.799 1.00 88.12 301 GLU A CA 1
ATOM 2386 C C . GLU A 1 301 ? -23.262 0.859 26.087 1.00 88.12 301 GLU A C 1
ATOM 2388 O O . GLU A 1 301 ? -23.188 0.392 24.949 1.00 88.12 301 GLU A O 1
ATOM 2393 N N . ASN A 1 302 ? -22.176 1.248 26.760 1.00 90.62 302 ASN A N 1
ATOM 2394 C CA . ASN A 1 302 ? -20.828 1.104 26.214 1.00 90.62 302 ASN A CA 1
ATOM 2395 C C . ASN A 1 302 ? -20.414 -0.367 26.077 1.00 90.62 302 ASN A C 1
ATOM 2397 O O . ASN A 1 302 ? -19.791 -0.733 25.081 1.00 90.62 302 ASN A O 1
ATOM 2401 N N . GLU A 1 303 ? -20.772 -1.217 27.041 1.00 89.06 303 GLU A N 1
ATOM 2402 C CA . GLU A 1 303 ? -20.545 -2.662 26.963 1.00 89.06 303 GLU A CA 1
ATOM 2403 C C . GLU A 1 303 ? -21.268 -3.276 25.754 1.00 89.06 303 GLU A C 1
ATOM 2405 O O . GLU A 1 303 ? -20.628 -3.948 24.943 1.00 89.06 303 GLU A O 1
ATOM 2410 N N . CYS A 1 304 ? -22.556 -2.973 25.563 1.00 88.69 304 CYS A N 1
ATOM 2411 C CA . CYS A 1 304 ? -23.329 -3.501 24.440 1.00 88.69 304 CYS A CA 1
ATOM 2412 C C . CYS A 1 304 ? -22.786 -2.986 23.096 1.00 88.69 304 CYS A C 1
ATOM 2414 O O . CYS A 1 304 ? -22.640 -3.763 22.155 1.00 88.69 304 CYS A O 1
ATOM 2416 N N . ARG A 1 305 ? -22.383 -1.708 23.005 1.00 89.81 305 ARG A N 1
ATOM 2417 C CA . ARG A 1 305 ? -21.721 -1.160 21.803 1.00 89.81 305 ARG A CA 1
ATOM 2418 C C . ARG A 1 305 ? -20.404 -1.868 21.484 1.00 89.81 305 ARG A C 1
ATOM 2420 O O . ARG A 1 305 ? -20.115 -2.139 20.319 1.00 89.81 305 ARG A O 1
ATOM 2427 N N . ASN A 1 306 ? -19.603 -2.187 22.496 1.00 89.88 306 ASN A N 1
ATOM 2428 C CA . ASN A 1 306 ? -18.357 -2.927 22.304 1.00 89.88 306 ASN A CA 1
ATOM 2429 C C . ASN A 1 306 ? -18.616 -4.370 21.847 1.00 89.88 306 ASN A C 1
ATOM 2431 O O . ASN A 1 306 ? -17.896 -4.882 20.996 1.00 89.88 306 ASN A O 1
ATOM 2435 N N . LEU A 1 307 ? -19.651 -5.027 22.375 1.00 89.00 307 LEU A N 1
ATOM 2436 C CA . LEU A 1 307 ? -20.061 -6.354 21.908 1.00 89.00 307 LEU A CA 1
ATOM 2437 C C . LEU A 1 307 ? -20.564 -6.311 20.462 1.00 89.00 307 LEU A C 1
ATOM 2439 O O . LEU A 1 307 ? -20.218 -7.185 19.671 1.00 89.00 307 LEU A O 1
ATOM 2443 N N . GLN A 1 308 ? -21.303 -5.267 20.092 1.00 89.81 308 GLN A N 1
ATOM 2444 C CA . GLN A 1 308 ? -21.791 -5.086 18.730 1.00 89.81 308 GLN A CA 1
ATOM 2445 C C . GLN A 1 308 ? -20.650 -4.851 17.732 1.00 89.81 308 GLN A C 1
ATOM 2447 O O . GLN A 1 308 ? -20.593 -5.518 16.705 1.00 89.81 308 GLN A O 1
ATOM 2452 N N . THR A 1 309 ? -19.672 -4.002 18.063 1.00 88.38 309 THR A N 1
ATOM 2453 C CA . THR A 1 309 ? -18.494 -3.813 17.195 1.00 88.38 309 THR A CA 1
ATOM 2454 C C . THR A 1 309 ? -17.655 -5.085 17.068 1.00 88.38 309 THR A C 1
ATOM 2456 O O . THR A 1 309 ? -17.194 -5.403 15.972 1.00 88.38 309 THR A O 1
ATOM 2459 N N . LYS A 1 310 ? -17.492 -5.858 18.151 1.00 87.88 310 LYS A N 1
ATOM 2460 C CA . LYS A 1 310 ? -16.836 -7.177 18.104 1.00 87.88 310 LYS A CA 1
ATOM 2461 C C . LYS A 1 310 ? -17.574 -8.157 17.192 1.00 87.88 310 LYS A C 1
ATOM 2463 O O . LYS A 1 310 ? -16.933 -8.886 16.438 1.00 87.88 310 LYS A O 1
ATOM 2468 N N . LEU A 1 311 ? -18.902 -8.167 17.249 1.00 91.62 311 LEU A N 1
ATOM 2469 C CA . LEU A 1 311 ? -19.742 -9.005 16.403 1.00 91.62 311 LEU A CA 1
ATOM 2470 C C . LEU A 1 311 ? -19.605 -8.636 14.921 1.00 91.62 311 LEU A C 1
ATOM 2472 O O . LEU A 1 311 ? -19.413 -9.523 14.089 1.00 91.62 311 LEU A O 1
ATOM 2476 N N . ASP A 1 312 ? -19.646 -7.345 14.598 1.00 91.00 312 ASP A N 1
ATOM 2477 C CA . ASP A 1 312 ? -19.479 -6.860 13.225 1.00 91.00 312 ASP A CA 1
ATOM 2478 C C . ASP A 1 312 ? -18.105 -7.253 12.665 1.00 91.00 312 ASP A C 1
ATOM 2480 O O . ASP A 1 312 ? -18.008 -7.802 11.566 1.00 91.00 312 ASP A O 1
ATOM 2484 N N . GLN A 1 313 ? -17.046 -7.078 13.462 1.00 89.81 313 GLN A N 1
ATOM 2485 C CA . GLN A 1 313 ? -15.693 -7.507 13.100 1.00 89.81 313 GLN A CA 1
ATOM 2486 C C . GLN A 1 313 ? -15.595 -9.023 12.891 1.00 89.81 313 GLN A C 1
ATOM 2488 O O . GLN A 1 313 ? -14.913 -9.478 11.970 1.00 89.81 313 GLN A O 1
ATOM 2493 N N . ALA A 1 314 ? -16.260 -9.824 13.727 1.00 87.88 314 ALA A N 1
ATOM 2494 C CA . ALA A 1 314 ? -16.253 -11.278 13.593 1.00 87.88 314 ALA A CA 1
ATOM 2495 C C . ALA A 1 314 ? -16.968 -11.720 12.304 1.00 87.88 314 ALA A C 1
ATOM 2497 O O . ALA A 1 314 ? -16.467 -12.592 11.593 1.00 87.88 314 ALA A O 1
ATOM 2498 N N . LYS A 1 315 ? -18.087 -11.068 11.957 1.00 90.62 315 LYS A N 1
ATOM 2499 C CA . LYS A 1 315 ? -18.827 -11.302 10.705 1.00 90.62 315 LYS A CA 1
ATOM 2500 C C . LYS A 1 315 ? -18.012 -10.904 9.472 1.00 90.62 315 LYS A C 1
ATOM 2502 O O . LYS A 1 315 ? -17.967 -11.667 8.511 1.00 90.62 315 LYS A O 1
ATOM 2507 N N . GLU A 1 316 ? -17.315 -9.769 9.504 1.00 89.06 316 GLU A N 1
ATOM 2508 C CA . GLU A 1 316 ? -16.417 -9.348 8.417 1.00 89.06 316 GLU A CA 1
ATOM 2509 C C . GLU A 1 316 ? -15.278 -10.359 8.207 1.00 89.06 316 GLU A C 1
ATOM 2511 O O . GLU A 1 316 ? -14.995 -10.786 7.086 1.00 89.06 316 GLU A O 1
ATOM 2516 N N . ARG A 1 317 ? -14.653 -10.814 9.296 1.00 89.31 317 ARG A N 1
ATOM 2517 C CA . ARG A 1 317 ? -13.588 -11.826 9.243 1.00 89.31 317 ARG A CA 1
ATOM 2518 C C . ARG A 1 317 ? -14.083 -13.175 8.733 1.00 89.31 317 ARG A C 1
ATOM 2520 O O . ARG A 1 317 ? -13.358 -13.824 7.981 1.00 89.31 317 ARG A O 1
ATOM 2527 N N . LEU A 1 318 ? -15.300 -13.578 9.099 1.00 89.06 318 LEU A N 1
ATOM 2528 C CA . LEU A 1 318 ? -15.939 -14.781 8.567 1.00 89.06 318 LEU A CA 1
ATOM 2529 C C . LEU A 1 318 ? -16.099 -14.687 7.046 1.00 89.06 318 LEU A C 1
ATOM 2531 O O . LEU A 1 318 ? -15.666 -15.594 6.342 1.00 89.06 318 LEU A O 1
ATOM 2535 N N . GLN A 1 319 ? -16.604 -13.561 6.533 1.00 87.81 319 GLN A N 1
ATOM 2536 C CA . GLN A 1 319 ? -16.726 -13.341 5.087 1.00 87.81 319 GLN A CA 1
ATOM 2537 C C . GLN A 1 319 ? -15.367 -13.423 4.379 1.00 87.81 319 GLN A C 1
ATOM 2539 O O . GLN A 1 319 ? -15.248 -14.034 3.319 1.00 87.81 319 GLN A O 1
ATOM 2544 N N . ILE A 1 320 ? -14.313 -12.853 4.972 1.00 86.06 320 ILE A N 1
ATOM 2545 C CA . ILE A 1 320 ? -12.949 -12.946 4.428 1.00 86.06 320 ILE A CA 1
ATOM 2546 C C . ILE A 1 320 ? -12.471 -14.406 4.395 1.00 86.06 320 ILE A C 1
ATOM 2548 O O . ILE A 1 320 ? -11.894 -14.833 3.394 1.00 86.06 320 ILE A O 1
ATOM 2552 N N . ALA A 1 321 ? -12.710 -15.173 5.462 1.00 84.25 321 ALA A N 1
ATOM 2553 C CA . ALA A 1 321 ? -12.325 -16.581 5.542 1.00 84.25 321 ALA A CA 1
ATOM 2554 C C . ALA A 1 321 ? -13.097 -17.463 4.539 1.00 84.25 321 ALA A C 1
ATOM 2556 O O . ALA A 1 321 ? -12.508 -18.372 3.956 1.00 84.25 321 ALA A O 1
ATOM 2557 N N . GLU A 1 322 ? -14.377 -17.171 4.292 1.00 84.81 322 GLU A N 1
ATOM 2558 C CA . GLU A 1 322 ? -15.224 -17.859 3.305 1.00 84.81 322 GLU A CA 1
ATOM 2559 C C . GLU A 1 322 ? -14.820 -17.549 1.854 1.00 84.81 322 GLU A C 1
ATOM 2561 O O . GLU A 1 322 ? -14.831 -18.434 0.997 1.00 84.81 322 GLU A O 1
ATOM 2566 N N . LEU A 1 323 ? -14.421 -16.305 1.569 1.00 80.06 323 LEU A N 1
ATOM 2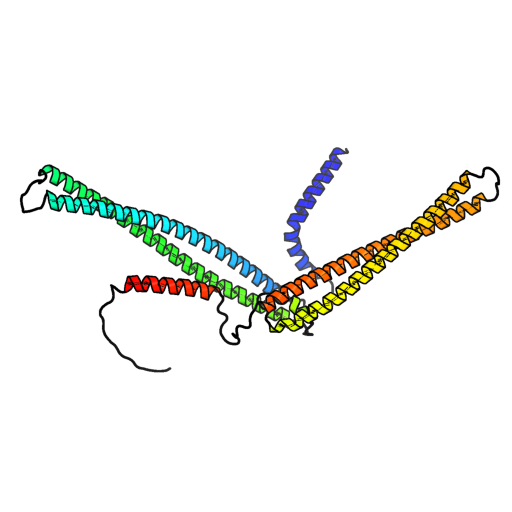567 C CA . LEU A 1 323 ? -13.984 -15.873 0.235 1.00 80.06 323 LEU A CA 1
ATOM 2568 C C . LEU A 1 323 ? -12.611 -16.430 -0.160 1.00 80.06 323 LEU A C 1
ATOM 2570 O O . LEU A 1 323 ? -12.292 -16.514 -1.352 1.00 80.06 323 LEU A O 1
ATOM 2574 N N . GLN A 1 324 ? -11.790 -16.832 0.811 1.00 66.62 324 GLN A N 1
ATOM 2575 C CA . GLN A 1 324 ? -10.537 -17.528 0.547 1.00 66.62 324 GLN A CA 1
ATOM 2576 C C . GLN A 1 324 ? -10.817 -18.991 0.192 1.00 66.62 324 GLN A C 1
ATOM 2578 O O . GLN A 1 324 ? -10.660 -19.905 1.000 1.00 66.62 324 GLN A O 1
ATOM 2583 N N . SER A 1 325 ? -11.221 -19.209 -1.065 1.00 45.09 325 SER A N 1
ATOM 2584 C CA . SER A 1 325 ? -11.381 -20.543 -1.642 1.00 45.09 325 SER A CA 1
ATOM 2585 C C . SER A 1 325 ? -10.131 -21.373 -1.372 1.00 45.09 325 SER A C 1
ATOM 2587 O O . SER A 1 325 ? -9.018 -20.893 -1.606 1.00 45.09 325 SER A O 1
ATOM 2589 N N . THR A 1 326 ? -10.321 -22.616 -0.938 1.00 45.81 326 THR A N 1
ATOM 2590 C CA . THR A 1 326 ? -9.290 -23.643 -0.783 1.00 45.81 326 THR A CA 1
ATOM 2591 C C . THR A 1 326 ? -8.543 -23.877 -2.101 1.00 45.81 326 THR A C 1
ATOM 2593 O O . THR A 1 326 ? -8.759 -24.871 -2.792 1.00 45.81 326 THR A O 1
ATOM 2596 N N . THR A 1 327 ? -7.630 -22.988 -2.485 1.00 38.28 327 THR A N 1
ATOM 2597 C CA . THR A 1 327 ? -6.537 -23.369 -3.366 1.00 38.28 327 THR A CA 1
ATOM 2598 C C . THR A 1 327 ? -5.624 -24.229 -2.521 1.00 38.28 327 THR A C 1
ATOM 2600 O O . THR A 1 327 ? -4.952 -23.741 -1.613 1.00 38.28 327 THR A O 1
ATOM 2603 N N . SER A 1 328 ? -5.648 -25.528 -2.796 1.00 39.12 328 SER A N 1
ATOM 2604 C CA . SER A 1 328 ? -4.682 -26.495 -2.302 1.00 39.12 328 SER A CA 1
ATOM 2605 C C . SER A 1 328 ? -3.266 -26.079 -2.728 1.00 39.12 328 SER A C 1
ATOM 2607 O O . SER A 1 328 ? -2.732 -26.557 -3.722 1.00 39.12 328 SER A O 1
ATOM 2609 N N . GLU A 1 329 ? -2.645 -25.170 -1.987 1.00 39.69 329 GLU A N 1
ATOM 2610 C CA . GLU A 1 329 ? -1.206 -24.900 -2.040 1.00 39.69 329 GLU A CA 1
ATOM 2611 C C . GLU A 1 329 ? -0.611 -25.069 -0.634 1.00 39.69 329 GLU A C 1
ATOM 2613 O O . GLU A 1 329 ? 0.249 -24.323 -0.170 1.00 39.69 329 GLU A O 1
ATOM 2618 N N . GLY A 1 330 ? -1.050 -26.126 0.055 1.00 42.41 330 GLY A N 1
ATOM 2619 C CA . GLY A 1 330 ? -0.219 -26.774 1.058 1.00 42.41 330 GLY A CA 1
ATOM 2620 C C . GLY A 1 330 ? 0.996 -27.376 0.349 1.00 42.41 330 GLY A C 1
ATOM 2621 O O . GLY A 1 330 ? 0.844 -28.263 -0.482 1.00 42.41 330 GLY A O 1
ATOM 2622 N N . ARG A 1 331 ? 2.195 -26.886 0.688 1.00 41.78 331 ARG A N 1
ATOM 2623 C CA . ARG A 1 331 ? 3.513 -27.278 0.143 1.00 41.78 331 ARG A CA 1
ATOM 2624 C C . ARG A 1 331 ? 3.807 -26.824 -1.294 1.00 41.78 331 ARG A C 1
ATOM 2626 O O . ARG A 1 331 ? 3.957 -27.652 -2.173 1.00 41.78 331 ARG A O 1
ATOM 2633 N N . THR A 1 332 ? 4.045 -25.528 -1.498 1.00 39.62 332 THR A N 1
ATOM 2634 C CA . THR A 1 332 ? 5.298 -25.030 -2.115 1.00 39.62 332 THR A CA 1
ATOM 2635 C C . THR A 1 332 ? 5.302 -23.502 -2.154 1.00 39.62 332 THR A C 1
ATOM 2637 O O . THR A 1 332 ? 4.437 -22.902 -2.768 1.00 39.62 332 THR A O 1
ATOM 2640 N N . GLY A 1 333 ? 6.313 -22.882 -1.539 1.00 36.66 333 GLY A N 1
ATOM 2641 C CA . GLY A 1 333 ? 6.839 -21.561 -1.903 1.00 36.66 333 GLY A CA 1
ATOM 2642 C C . GLY A 1 333 ? 5.831 -20.438 -2.170 1.00 36.66 333 GLY A C 1
ATOM 2643 O O . GLY A 1 333 ? 5.540 -20.134 -3.323 1.00 36.66 333 GLY A O 1
ATOM 2644 N N . ARG A 1 334 ? 5.439 -19.738 -1.100 1.00 43.91 334 ARG A N 1
ATOM 2645 C CA . ARG A 1 334 ? 4.790 -18.415 -1.081 1.00 43.91 334 ARG A CA 1
ATOM 2646 C C . ARG A 1 334 ? 5.497 -17.445 -2.053 1.00 43.91 334 ARG A C 1
ATOM 2648 O O . ARG A 1 334 ? 6.452 -16.764 -1.688 1.00 43.91 334 ARG A O 1
ATOM 2655 N N . ARG A 1 335 ? 5.057 -17.398 -3.315 1.00 41.84 335 ARG A N 1
ATOM 2656 C CA . ARG A 1 335 ? 5.414 -16.367 -4.303 1.00 41.84 335 ARG A CA 1
ATOM 2657 C C . ARG A 1 335 ? 4.226 -15.424 -4.416 1.00 41.84 335 ARG A C 1
ATOM 2659 O O . ARG A 1 335 ? 3.200 -15.784 -4.977 1.00 41.84 335 ARG A O 1
ATOM 2666 N N . GLY A 1 336 ? 4.380 -14.226 -3.854 1.00 40.19 336 GLY A N 1
ATOM 2667 C CA . GLY A 1 336 ? 3.341 -13.200 -3.810 1.00 40.19 336 GLY A CA 1
ATOM 2668 C C . GLY A 1 336 ? 2.734 -12.885 -5.179 1.00 40.19 336 GLY A C 1
ATOM 2669 O O . GLY A 1 336 ? 3.376 -13.018 -6.228 1.00 40.19 336 GLY A O 1
ATOM 2670 N N . TYR A 1 337 ? 1.484 -12.431 -5.149 1.00 51.41 337 TYR A N 1
ATOM 2671 C CA . TYR A 1 337 ? 0.628 -12.125 -6.298 1.00 51.41 337 TYR A CA 1
ATOM 2672 C C . TYR A 1 337 ? 1.232 -11.118 -7.305 1.00 51.41 337 TYR A C 1
ATOM 2674 O O . TYR A 1 337 ? 0.857 -11.120 -8.477 1.00 51.41 337 TYR A O 1
ATOM 2682 N N . PHE A 1 338 ? 2.267 -10.362 -6.926 1.00 42.72 338 PHE A N 1
ATOM 2683 C CA . PHE A 1 338 ? 3.042 -9.502 -7.835 1.00 42.72 338 PHE A CA 1
ATOM 2684 C C . PHE A 1 338 ? 3.883 -10.281 -8.871 1.00 42.72 338 PHE A C 1
ATOM 2686 O O . PHE A 1 338 ? 4.190 -9.785 -9.958 1.00 42.72 338 PHE A O 1
ATOM 2693 N N . SER A 1 339 ? 4.219 -11.544 -8.583 1.00 44.16 339 SER A N 1
ATOM 2694 C CA . SER A 1 339 ? 4.907 -12.442 -9.524 1.00 44.16 339 SER A CA 1
ATOM 2695 C C . SER A 1 339 ? 4.009 -12.890 -10.686 1.00 44.16 339 SER A C 1
ATOM 2697 O O . SER A 1 339 ? 4.498 -13.158 -11.785 1.00 44.16 339 SER A O 1
ATOM 2699 N N . ARG A 1 340 ? 2.683 -12.918 -10.481 1.00 44.91 340 ARG A N 1
ATOM 2700 C CA . ARG A 1 340 ? 1.708 -13.211 -11.542 1.00 44.91 340 ARG A CA 1
ATOM 2701 C C . ARG A 1 340 ? 1.541 -12.017 -12.485 1.00 44.91 340 ARG A C 1
ATOM 2703 O O . ARG A 1 340 ? 1.496 -12.220 -13.696 1.00 44.91 340 ARG A O 1
ATOM 2710 N N . PHE A 1 341 ? 1.574 -10.789 -11.962 1.00 43.38 341 PHE A N 1
ATOM 2711 C CA . PHE A 1 341 ? 1.546 -9.566 -12.773 1.00 43.38 341 PHE A CA 1
ATOM 2712 C C . PHE A 1 341 ? 2.845 -9.375 -13.575 1.00 43.38 341 PHE A C 1
ATOM 2714 O O . PHE A 1 341 ? 2.811 -9.214 -14.793 1.00 43.38 341 PHE A O 1
ATOM 2721 N N . THR A 1 342 ? 4.011 -9.529 -12.939 1.00 50.97 342 THR A N 1
ATOM 2722 C CA . THR A 1 342 ? 5.312 -9.475 -13.638 1.00 50.97 342 THR A CA 1
ATOM 2723 C C . THR A 1 342 ? 5.514 -10.646 -14.606 1.00 50.97 342 THR A C 1
ATOM 2725 O O . THR A 1 342 ? 6.105 -10.469 -15.670 1.00 50.97 342 THR A O 1
ATOM 2728 N N . GLY A 1 343 ? 4.959 -11.829 -14.317 1.00 44.44 343 GLY A N 1
ATOM 2729 C CA . GLY A 1 343 ? 4.912 -12.958 -15.249 1.00 44.44 343 GLY A CA 1
ATOM 2730 C C . GLY A 1 343 ? 4.032 -12.695 -16.476 1.00 44.44 343 GLY A C 1
ATOM 2731 O O . GLY A 1 343 ? 4.393 -13.101 -17.583 1.00 44.44 343 GLY A O 1
ATOM 2732 N N . PHE A 1 344 ? 2.915 -11.981 -16.312 1.00 43.09 344 PHE A N 1
ATOM 2733 C CA . PHE A 1 344 ? 2.054 -11.563 -17.419 1.00 43.09 344 PHE A CA 1
ATOM 2734 C C . PHE A 1 344 ? 2.747 -10.508 -18.296 1.00 43.09 344 PHE A C 1
ATOM 2736 O O . PHE A 1 344 ? 2.812 -10.688 -19.511 1.00 43.09 344 PHE A O 1
ATOM 2743 N N . VAL A 1 345 ? 3.385 -9.502 -17.683 1.00 43.97 345 VAL A N 1
ATOM 2744 C CA . VAL A 1 345 ? 4.194 -8.476 -18.375 1.00 43.97 345 VAL A CA 1
ATOM 2745 C C . VAL A 1 345 ? 5.424 -9.088 -19.067 1.00 43.97 345 VAL A C 1
ATOM 2747 O O . VAL A 1 345 ? 5.777 -8.711 -20.183 1.00 43.97 345 VAL A O 1
ATOM 2750 N N . SER A 1 346 ? 6.051 -10.106 -18.472 1.00 46.31 346 SER A N 1
ATOM 2751 C CA . SER A 1 346 ? 7.180 -10.822 -19.081 1.00 46.31 346 SER A CA 1
ATOM 2752 C C . SER A 1 346 ? 6.742 -11.716 -20.252 1.00 46.31 346 SER A C 1
ATOM 2754 O O . SER A 1 346 ? 7.433 -11.795 -21.269 1.00 46.31 346 SER A O 1
ATOM 2756 N N . ARG A 1 347 ? 5.559 -12.349 -20.180 1.00 44.94 347 ARG A N 1
ATOM 2757 C CA . ARG A 1 347 ? 4.994 -13.143 -21.290 1.00 44.94 347 ARG A CA 1
ATOM 2758 C C . ARG A 1 347 ? 4.524 -12.269 -22.457 1.00 44.94 347 ARG A C 1
ATOM 2760 O O . ARG A 1 347 ? 4.687 -12.689 -23.605 1.00 44.94 347 ARG A O 1
ATOM 2767 N N . THR A 1 348 ? 4.004 -11.067 -22.205 1.00 48.78 348 THR A N 1
ATOM 2768 C CA . THR A 1 348 ? 3.658 -10.105 -23.267 1.00 48.78 348 THR A CA 1
ATOM 2769 C C . THR A 1 348 ? 4.910 -9.512 -23.922 1.00 48.78 348 THR A C 1
ATOM 2771 O O . THR A 1 348 ? 4.981 -9.493 -25.152 1.00 48.78 348 THR A O 1
ATOM 2774 N N . TYR A 1 349 ? 5.960 -9.182 -23.157 1.00 45.31 349 TYR A N 1
ATOM 2775 C CA . TYR A 1 349 ? 7.249 -8.747 -23.725 1.00 45.31 349 TYR A CA 1
ATOM 2776 C C . TYR A 1 349 ? 7.976 -9.856 -24.503 1.00 45.31 349 TYR A C 1
ATOM 2778 O O . TYR A 1 349 ? 8.565 -9.590 -25.553 1.00 45.31 349 TYR A O 1
ATOM 2786 N N . ARG A 1 350 ? 7.907 -11.120 -24.056 1.00 42.81 350 ARG A N 1
ATOM 2787 C CA . ARG A 1 350 ? 8.502 -12.265 -24.777 1.00 42.81 350 ARG A CA 1
ATOM 2788 C C . ARG A 1 350 ? 7.781 -12.559 -26.096 1.00 42.81 350 ARG A C 1
ATOM 2790 O O . ARG A 1 350 ? 8.427 -12.919 -27.076 1.00 42.81 350 ARG A O 1
ATOM 2797 N N . ARG A 1 351 ? 6.459 -12.352 -26.164 1.00 45.81 351 ARG A N 1
ATOM 2798 C CA . ARG A 1 351 ? 5.696 -12.459 -27.423 1.00 45.81 351 ARG A CA 1
ATOM 2799 C C . ARG A 1 351 ? 6.004 -11.304 -28.385 1.00 45.81 351 ARG A C 1
ATOM 2801 O O . ARG A 1 351 ? 6.214 -11.572 -29.567 1.00 45.81 351 ARG A O 1
ATOM 2808 N N . LEU A 1 352 ? 6.131 -10.068 -27.894 1.00 44.09 352 LEU A N 1
ATOM 2809 C CA . LEU A 1 352 ? 6.526 -8.899 -28.701 1.00 44.09 352 LEU A CA 1
ATOM 2810 C C . LEU A 1 352 ? 7.960 -9.012 -29.244 1.00 44.09 352 LEU A C 1
ATOM 2812 O O . LEU A 1 352 ? 8.193 -8.800 -30.432 1.00 44.09 352 LEU A O 1
ATOM 2816 N N . THR A 1 353 ? 8.912 -9.447 -28.418 1.00 42.59 353 THR A N 1
ATOM 2817 C CA . THR A 1 353 ? 10.307 -9.655 -28.845 1.00 42.59 353 THR A CA 1
ATOM 2818 C C . THR A 1 353 ? 10.470 -10.861 -29.769 1.00 42.59 353 THR A C 1
ATOM 2820 O O . THR A 1 353 ? 11.276 -10.790 -30.693 1.00 42.59 353 THR A O 1
ATOM 2823 N N . SER A 1 354 ? 9.671 -11.929 -29.626 1.00 40.69 354 SER A N 1
ATOM 2824 C CA . SER A 1 354 ? 9.707 -13.073 -30.559 1.00 40.69 354 SER A CA 1
ATOM 2825 C C . SER A 1 354 ? 9.223 -12.732 -31.975 1.00 40.69 354 SER A C 1
ATOM 2827 O O . SER A 1 354 ? 9.708 -13.320 -32.938 1.00 40.69 354 SER A O 1
ATOM 2829 N N . ARG A 1 355 ? 8.328 -11.741 -32.127 1.00 44.62 355 ARG A N 1
ATOM 2830 C CA . ARG A 1 355 ? 7.889 -11.240 -33.443 1.00 44.62 355 ARG A CA 1
ATOM 2831 C C . ARG A 1 355 ? 8.886 -10.271 -34.091 1.00 44.62 355 ARG A C 1
ATOM 2833 O O . ARG A 1 355 ? 8.907 -10.174 -35.312 1.00 44.62 355 ARG A O 1
ATOM 2840 N N . LEU A 1 356 ? 9.731 -9.601 -33.303 1.00 44.12 356 LEU A N 1
ATOM 2841 C CA . LEU A 1 356 ? 10.757 -8.669 -33.799 1.00 44.12 356 LEU A CA 1
ATOM 2842 C C . LEU A 1 356 ? 12.132 -9.326 -34.022 1.00 44.12 356 LEU A C 1
ATOM 2844 O O . LEU A 1 356 ? 12.899 -8.863 -34.860 1.00 44.12 356 LEU A O 1
ATOM 2848 N N . THR A 1 357 ? 12.447 -10.423 -33.328 1.00 44.47 357 THR A N 1
ATOM 2849 C CA . THR A 1 357 ? 13.754 -11.101 -33.434 1.00 44.47 357 THR A CA 1
ATOM 2850 C C . THR A 1 357 ? 13.783 -12.266 -34.427 1.00 44.47 357 THR A C 1
ATOM 2852 O O . THR A 1 357 ? 14.868 -12.728 -34.778 1.00 44.47 357 THR A O 1
ATOM 2855 N N . SER A 1 358 ? 12.640 -12.702 -34.978 1.00 39.41 358 SER A N 1
ATOM 2856 C CA . SER A 1 358 ? 12.596 -13.836 -35.923 1.00 39.41 358 SER A CA 1
ATOM 2857 C C . SER A 1 358 ? 13.217 -13.559 -37.304 1.00 39.41 358 SER A C 1
ATOM 2859 O O . SER A 1 358 ? 13.151 -14.423 -38.177 1.00 39.41 358 SER A O 1
ATOM 2861 N N . ARG A 1 359 ? 13.808 -12.377 -37.537 1.00 42.41 359 ARG A N 1
ATOM 2862 C CA . ARG A 1 359 ? 14.501 -12.039 -38.794 1.00 42.41 359 ARG A CA 1
ATOM 2863 C C . ARG A 1 359 ? 16.025 -11.930 -38.693 1.00 42.41 359 ARG A C 1
ATOM 2865 O O . ARG A 1 359 ? 16.643 -11.775 -39.738 1.00 42.41 359 ARG A O 1
ATOM 2872 N N . PHE A 1 360 ? 16.643 -12.065 -37.513 1.00 42.97 360 PHE A N 1
ATOM 2873 C CA . PHE A 1 360 ? 18.084 -11.776 -37.368 1.00 42.97 360 PHE A CA 1
ATOM 2874 C C . PHE A 1 360 ? 18.996 -12.884 -36.825 1.00 42.97 360 PHE A C 1
ATOM 2876 O O . PHE A 1 360 ? 20.195 -12.653 -36.712 1.00 42.97 360 PHE A O 1
ATOM 2883 N N . THR A 1 361 ? 18.522 -14.107 -36.585 1.00 40.06 361 THR A N 1
ATOM 2884 C CA . THR A 1 361 ? 19.424 -15.226 -36.237 1.00 40.06 361 THR A CA 1
ATOM 2885 C C . THR A 1 361 ? 19.068 -16.505 -36.989 1.00 40.06 361 THR A C 1
ATOM 2887 O O . THR A 1 361 ? 18.559 -17.481 -36.443 1.00 40.06 361 THR A O 1
ATOM 2890 N N . ARG A 1 362 ? 19.378 -16.507 -38.289 1.00 42.00 362 ARG A N 1
ATOM 2891 C CA . ARG A 1 362 ? 19.533 -17.731 -39.082 1.00 42.00 362 ARG A CA 1
ATOM 2892 C C . ARG A 1 362 ? 21.035 -18.013 -39.206 1.00 42.00 362 ARG A C 1
ATOM 2894 O O . ARG A 1 362 ? 21.771 -17.135 -39.635 1.00 42.00 362 ARG A O 1
ATOM 2901 N N . ASN A 1 363 ? 21.426 -19.239 -38.847 1.00 37.56 363 ASN A N 1
ATOM 2902 C CA . ASN A 1 363 ? 22.771 -19.846 -38.848 1.00 37.56 363 ASN A CA 1
ATOM 2903 C C . ASN A 1 363 ? 23.638 -19.630 -37.592 1.00 37.56 363 ASN A C 1
ATOM 2905 O O . ASN A 1 363 ? 24.404 -18.681 -37.507 1.00 37.56 363 ASN A O 1
ATOM 2909 N N . ASN A 1 364 ? 23.633 -20.607 -36.674 1.00 33.25 364 ASN A N 1
ATOM 2910 C CA . ASN A 1 364 ? 24.736 -21.578 -36.646 1.00 33.25 364 ASN A CA 1
ATOM 2911 C C . ASN A 1 364 ? 24.453 -22.816 -35.766 1.00 33.25 364 ASN A C 1
ATOM 2913 O O . ASN A 1 364 ? 24.174 -22.732 -34.576 1.00 33.25 364 ASN A O 1
ATOM 2917 N N . SER A 1 365 ? 24.514 -23.968 -36.437 1.00 37.78 365 SER A N 1
ATOM 2918 C CA . SER A 1 365 ? 24.988 -25.299 -36.022 1.00 37.78 365 SER A CA 1
ATOM 2919 C C . SER A 1 365 ? 24.939 -25.768 -34.553 1.00 37.78 365 SER A C 1
ATOM 2921 O O . SER A 1 365 ? 25.725 -25.358 -33.706 1.00 37.78 365 SER A O 1
ATOM 2923 N N . ARG A 1 366 ? 24.153 -26.839 -34.354 1.00 47.16 366 ARG A N 1
ATOM 2924 C CA . ARG A 1 366 ? 24.562 -28.159 -33.814 1.00 47.16 366 ARG A CA 1
ATOM 2925 C C . ARG A 1 366 ? 25.819 -28.208 -32.914 1.00 47.16 366 ARG A C 1
ATOM 2927 O O . ARG A 1 366 ? 26.931 -28.317 -33.419 1.00 47.16 366 ARG A O 1
ATOM 2934 N N . ARG A 1 367 ? 25.615 -28.415 -31.606 1.00 42.09 367 ARG A N 1
ATOM 2935 C CA . ARG A 1 367 ? 26.484 -29.257 -30.750 1.00 42.09 367 ARG A CA 1
ATOM 2936 C C . ARG A 1 367 ? 25.663 -29.787 -29.557 1.00 42.09 367 ARG A C 1
ATOM 2938 O O . ARG A 1 367 ? 25.238 -29.012 -28.714 1.00 42.09 367 ARG A O 1
ATOM 2945 N N . ARG A 1 368 ? 25.086 -30.993 -29.703 1.00 43.66 368 ARG A N 1
ATOM 2946 C CA . ARG A 1 368 ? 25.311 -32.212 -28.872 1.00 43.66 368 ARG A CA 1
ATOM 2947 C C . ARG A 1 368 ? 25.450 -31.919 -27.363 1.00 43.66 368 ARG A C 1
ATOM 2949 O O . ARG A 1 368 ? 26.392 -31.247 -26.987 1.00 43.66 368 ARG A O 1
ATOM 2956 N N . ARG A 1 369 ? 24.463 -32.238 -26.508 1.00 43.81 369 ARG A N 1
ATOM 2957 C CA . ARG A 1 369 ? 24.119 -33.542 -25.862 1.00 43.81 369 ARG A CA 1
ATOM 2958 C C . ARG A 1 369 ? 25.250 -34.177 -25.023 1.00 43.81 369 ARG A C 1
ATOM 2960 O O . ARG A 1 369 ? 26.261 -34.535 -25.612 1.00 43.81 369 ARG A O 1
ATOM 2967 N N . ARG A 1 370 ? 24.889 -34.487 -23.755 1.00 43.00 370 ARG A N 1
ATOM 2968 C CA . ARG A 1 370 ? 25.563 -35.305 -22.703 1.00 43.00 370 ARG A CA 1
ATOM 2969 C C . ARG A 1 370 ? 26.788 -34.617 -22.089 1.00 43.00 370 ARG A C 1
ATOM 2971 O O . ARG A 1 370 ? 27.490 -33.941 -22.816 1.00 43.00 370 ARG A O 1
ATOM 2978 N N . GLU A 1 371 ? 27.065 -34.608 -20.789 1.00 38.38 371 GLU A N 1
ATOM 2979 C CA . GLU A 1 371 ? 26.876 -35.453 -19.585 1.00 38.38 371 GLU A CA 1
ATOM 2980 C C . GLU A 1 371 ? 27.121 -34.499 -18.379 1.00 38.38 371 GLU A C 1
ATOM 2982 O O . GLU A 1 371 ? 27.554 -33.374 -18.600 1.00 38.38 371 GLU A O 1
ATOM 2987 N N . SER A 1 372 ? 26.935 -34.759 -17.090 1.00 43.91 372 SER A N 1
ATOM 2988 C CA . SER A 1 372 ? 26.385 -35.808 -16.234 1.00 43.91 372 SER A CA 1
ATOM 2989 C C . SER A 1 372 ? 26.304 -35.177 -14.833 1.00 43.91 372 SER A C 1
ATOM 2991 O O . SER A 1 372 ? 26.966 -34.181 -14.552 1.00 43.91 372 SER A O 1
ATOM 2993 N N . ARG A 1 373 ? 25.493 -35.778 -13.966 1.00 39.69 373 ARG A N 1
ATOM 2994 C CA . ARG A 1 373 ? 25.345 -35.489 -12.533 1.00 39.69 373 ARG A CA 1
ATOM 2995 C C . ARG A 1 373 ? 26.678 -35.222 -11.819 1.00 39.69 373 ARG A C 1
ATOM 2997 O O . ARG A 1 373 ? 27.577 -36.044 -11.959 1.00 39.69 373 ARG A O 1
ATOM 3004 N N . PHE A 1 374 ? 26.713 -34.165 -11.010 1.00 39.47 374 PHE A N 1
ATOM 3005 C CA . PHE A 1 374 ? 27.110 -34.179 -9.598 1.00 39.47 374 PHE A CA 1
ATOM 3006 C C . PHE A 1 374 ? 26.311 -33.104 -8.864 1.00 39.47 374 PHE A C 1
ATOM 3008 O O . PHE A 1 374 ? 26.118 -32.021 -9.468 1.00 39.47 374 PHE A O 1
#

Foldseek 3Di:
DVVVVVVVVVVVVVVCVVCVVVVVVVVVVVVVPVVPDDDDDDDDPPVVLVVLVVVLVVLVVVLVVLVVVLVVLVVVLVVLVVVLVVLVVVLVVLVVVLVVLVVCLCVQPVPPDDDDDHDDPVVSVVSVVVSVVSVVVSVVSVVVSVVSVVVSVVSVVVSVVSVVVSVVSVVVSVVSVVVSVVVVVVVDPDPPDLCVVLVDDLVPQALVNLVSLVVLLVVLVVVLVVLVVVLVVLVVVLVVLVVVLVVLVVVLVVLVVVVVPDPDDPPCPVVSVVVNVVSVVVNVVSVVVSVVSVVVSVVSVVVSVVSVVSNVSSVVSSVSRVVRPPPPPPDDDPDDPVVVVVVVVVVVVVVVVCVVCPPPDDDDDDDDDDDDDD

pLDDT: mean 72.06, std 21.09, range [31.83, 95.88]